Protein AF-A0A843V4K9-F1 (afdb_monomer)

Structure (mmCIF, N/CA/C/O backbone):
data_AF-A0A843V4K9-F1
#
_entry.id   AF-A0A843V4K9-F1
#
loop_
_atom_site.group_PDB
_atom_site.id
_atom_site.type_symbol
_atom_site.label_atom_id
_atom_site.label_alt_id
_atom_site.label_comp_id
_atom_site.label_asym_id
_atom_site.label_entity_id
_atom_site.label_seq_id
_atom_site.pdbx_PDB_ins_code
_atom_site.Cartn_x
_atom_site.Cartn_y
_atom_site.Cartn_z
_atom_site.occupancy
_atom_site.B_iso_or_equiv
_atom_site.auth_seq_id
_atom_site.auth_comp_id
_atom_site.auth_asym_id
_atom_site.auth_atom_id
_atom_site.pdbx_PDB_model_num
ATOM 1 N N . MET A 1 1 ? -27.020 2.502 22.470 1.00 54.56 1 MET A N 1
ATOM 2 C CA . MET A 1 1 ? -26.439 2.109 23.774 1.00 54.56 1 MET A CA 1
ATOM 3 C C . MET A 1 1 ? -26.999 2.871 24.980 1.00 54.56 1 MET A C 1
ATOM 5 O O . MET A 1 1 ? -27.151 2.226 26.000 1.00 54.56 1 MET A O 1
ATOM 9 N N . ARG A 1 2 ? -27.368 4.165 24.899 1.00 54.28 2 ARG A N 1
ATOM 10 C CA . ARG A 1 2 ? -28.030 4.890 26.016 1.00 54.28 2 ARG A CA 1
ATOM 11 C C . ARG A 1 2 ? -29.266 4.202 26.643 1.00 54.28 2 ARG A C 1
ATOM 13 O O . ARG A 1 2 ? -29.237 3.999 27.846 1.00 54.28 2 ARG A O 1
ATOM 20 N N . PRO A 1 3 ? -30.260 3.709 25.877 1.00 64.69 3 PRO A N 1
ATOM 21 C CA . PRO A 1 3 ? -31.512 3.230 26.479 1.00 64.69 3 PRO A CA 1
ATOM 22 C C . PRO A 1 3 ? -31.363 1.971 27.348 1.00 64.69 3 PRO A C 1
ATOM 24 O O . PRO A 1 3 ? -32.166 1.753 28.243 1.00 64.69 3 PRO A O 1
ATOM 27 N N . ALA A 1 4 ? -30.338 1.146 27.111 1.00 63.56 4 ALA A N 1
ATOM 28 C CA . ALA A 1 4 ? -30.077 -0.043 27.925 1.00 63.56 4 ALA A CA 1
ATOM 29 C C . ALA A 1 4 ? -29.337 0.280 29.234 1.00 63.56 4 ALA A C 1
ATOM 31 O O . ALA A 1 4 ? -29.417 -0.486 30.187 1.00 63.56 4 ALA A O 1
ATOM 32 N N . ARG A 1 5 ? -28.604 1.400 29.271 1.00 64.31 5 ARG A N 1
ATOM 33 C CA . ARG A 1 5 ? -27.934 1.886 30.479 1.00 64.31 5 ARG A CA 1
ATOM 34 C C . ARG A 1 5 ? -28.944 2.569 31.394 1.00 64.31 5 ARG A C 1
ATOM 36 O O . ARG A 1 5 ? -28.987 2.237 32.568 1.00 64.31 5 ARG A O 1
ATOM 43 N N . ASP A 1 6 ? -29.806 3.398 30.809 1.00 74.50 6 ASP A N 1
ATOM 44 C CA . ASP A 1 6 ? -30.877 4.096 31.521 1.00 74.50 6 ASP A CA 1
ATOM 45 C C . ASP A 1 6 ? -31.837 3.082 32.180 1.00 74.50 6 ASP A C 1
ATOM 47 O O . ASP A 1 6 ? -31.983 3.084 33.393 1.00 74.50 6 ASP A O 1
ATOM 51 N N . ALA A 1 7 ? -32.336 2.088 31.431 1.00 75.38 7 ALA A N 1
ATOM 52 C CA . ALA A 1 7 ? -33.232 1.055 31.975 1.00 75.38 7 ALA A CA 1
ATOM 53 C C . ALA A 1 7 ? -32.611 0.169 33.079 1.00 75.38 7 ALA A C 1
ATOM 55 O O . ALA A 1 7 ? -33.323 -0.440 33.875 1.00 75.38 7 ALA A O 1
ATOM 56 N N . ARG A 1 8 ? -31.281 0.042 33.107 1.00 73.62 8 ARG A N 1
ATOM 57 C CA . ARG A 1 8 ? -30.559 -0.746 34.115 1.00 73.62 8 ARG A CA 1
ATOM 58 C C . ARG A 1 8 ? -30.282 0.077 35.368 1.00 73.62 8 ARG A C 1
ATOM 60 O O . ARG A 1 8 ? -30.384 -0.452 36.469 1.00 73.62 8 ARG A O 1
ATOM 67 N N . ASP A 1 9 ? -29.903 1.337 35.195 1.00 78.19 9 ASP A N 1
ATOM 68 C CA . ASP A 1 9 ? -29.695 2.253 36.310 1.00 78.19 9 ASP A CA 1
ATOM 69 C C . ASP A 1 9 ? -31.048 2.502 37.022 1.00 78.19 9 ASP A C 1
ATOM 71 O O . ASP A 1 9 ? -31.102 2.422 38.248 1.00 78.19 9 ASP A O 1
ATOM 75 N N . ASP A 1 10 ? -32.150 2.587 36.262 1.00 83.88 10 ASP A N 1
ATOM 76 C CA . ASP A 1 10 ? -33.527 2.593 36.783 1.00 83.88 10 ASP A CA 1
ATOM 77 C C . ASP A 1 10 ? -33.842 1.332 37.615 1.00 83.88 10 ASP A C 1
ATOM 79 O O . ASP A 1 10 ? -34.371 1.430 38.719 1.00 83.88 10 ASP A O 1
ATOM 83 N N . LEU A 1 11 ? -33.460 0.135 37.143 1.00 82.00 11 LEU A N 1
ATOM 84 C CA . LEU A 1 11 ? -33.653 -1.119 37.887 1.00 82.00 11 LEU A CA 1
ATOM 85 C C . LEU A 1 11 ? -32.867 -1.144 39.209 1.00 82.00 11 LEU A C 1
ATOM 87 O O . LEU A 1 11 ? -33.366 -1.639 40.219 1.00 82.00 11 LEU A O 1
ATOM 91 N N . ILE A 1 12 ? -31.628 -0.644 39.217 1.00 81.00 12 ILE A N 1
ATOM 92 C CA . ILE A 1 12 ? -30.801 -0.582 40.432 1.00 81.00 12 ILE A CA 1
ATOM 93 C C . ILE A 1 12 ? -31.419 0.383 41.446 1.00 81.00 12 ILE A C 1
ATOM 95 O O . ILE A 1 12 ? -31.451 0.078 42.642 1.00 81.00 12 ILE A O 1
ATOM 99 N N . ASP A 1 13 ? -31.913 1.528 40.986 1.00 84.94 13 ASP A N 1
ATOM 100 C CA . ASP A 1 13 ? -32.555 2.512 41.851 1.00 84.94 13 ASP A CA 1
ATOM 101 C C . ASP A 1 13 ? -33.913 2.013 42.373 1.00 84.94 13 ASP A C 1
ATOM 103 O O . ASP A 1 13 ? -34.193 2.167 43.567 1.00 84.94 13 ASP A O 1
ATOM 107 N N . ASP A 1 14 ? -34.688 1.294 41.557 1.00 86.12 14 ASP A N 1
ATOM 108 C CA . ASP A 1 14 ? -35.906 0.596 41.985 1.00 86.12 14 ASP A CA 1
ATOM 109 C C . ASP A 1 14 ? -35.608 -0.468 43.053 1.00 86.12 14 ASP A C 1
ATOM 111 O O . ASP A 1 14 ? -36.271 -0.510 44.093 1.00 86.12 14 ASP A O 1
ATOM 115 N N . LEU A 1 15 ? -34.580 -1.301 42.855 1.00 80.31 15 LEU A N 1
ATOM 116 C CA . LEU A 1 15 ? -34.169 -2.315 43.835 1.00 80.31 15 LEU A CA 1
ATOM 117 C C . LEU A 1 15 ? -33.692 -1.680 45.149 1.00 80.31 15 LEU A C 1
ATOM 119 O O . LEU A 1 15 ? -34.006 -2.184 46.230 1.00 80.31 15 LEU A O 1
ATOM 123 N N . ARG A 1 16 ? -32.984 -0.546 45.092 1.00 85.50 16 ARG A N 1
ATOM 124 C CA . ARG A 1 16 ? -32.590 0.220 46.288 1.00 85.50 16 ARG A CA 1
ATOM 125 C C . ARG A 1 16 ? -33.798 0.780 47.024 1.00 85.50 16 ARG A C 1
ATOM 127 O O . ARG A 1 16 ? -33.876 0.640 48.245 1.00 85.50 16 ARG A O 1
ATOM 134 N N . ALA A 1 17 ? -34.741 1.382 46.304 1.00 85.81 17 ALA A N 1
ATOM 135 C CA . ALA A 1 17 ? -35.969 1.907 46.889 1.00 85.81 17 ALA A CA 1
ATOM 136 C C . ALA A 1 17 ? -36.783 0.789 47.561 1.00 85.81 17 ALA A C 1
ATOM 138 O O . ALA A 1 17 ? -37.243 0.934 48.696 1.00 85.81 17 ALA A O 1
ATOM 139 N N . GLN A 1 18 ? -36.883 -0.364 46.900 1.00 81.19 18 GLN A N 1
ATOM 140 C CA . GLN A 1 18 ? -37.517 -1.564 47.432 1.00 81.19 18 GLN A CA 1
ATOM 141 C C . GLN A 1 18 ? -36.811 -2.104 48.684 1.00 81.19 18 GLN A C 1
ATOM 143 O O . GLN A 1 18 ? -37.494 -2.491 49.635 1.00 81.19 18 GLN A O 1
ATOM 148 N N . LEU A 1 19 ? -35.474 -2.113 48.718 1.00 83.38 19 LEU A N 1
ATOM 149 C CA . LEU A 1 19 ? -34.688 -2.546 49.878 1.00 83.38 19 LEU A CA 1
ATOM 150 C C . LEU A 1 19 ? -34.933 -1.633 51.091 1.00 83.38 19 LEU A C 1
ATOM 152 O O . LEU A 1 19 ? -35.189 -2.125 52.193 1.00 83.38 19 LEU A O 1
ATOM 156 N N . VAL A 1 20 ? -34.916 -0.313 50.879 1.00 87.44 20 VAL A N 1
ATOM 157 C CA . VAL A 1 20 ? -35.208 0.691 51.916 1.00 87.44 20 VAL A CA 1
ATOM 158 C C . VAL A 1 20 ? -36.635 0.526 52.445 1.00 87.44 20 VAL A C 1
ATOM 160 O O . VAL A 1 20 ? -36.842 0.543 53.658 1.00 87.44 20 VAL A O 1
ATOM 163 N N . GLY A 1 21 ? -37.609 0.283 51.562 1.00 81.50 21 GLY A N 1
ATOM 164 C CA . GLY A 1 21 ? -38.991 -0.009 51.950 1.00 81.50 21 GLY A CA 1
ATOM 165 C C . GLY A 1 21 ? -39.109 -1.245 52.848 1.00 81.50 21 GLY A C 1
ATOM 166 O O . GLY A 1 21 ? -39.744 -1.185 53.899 1.00 81.50 21 GLY A O 1
ATOM 167 N N . THR A 1 22 ? -38.434 -2.346 52.499 1.00 79.62 22 THR A N 1
ATOM 168 C CA . THR A 1 22 ? -38.416 -3.561 53.339 1.00 79.62 22 THR A CA 1
ATOM 169 C C . THR A 1 22 ? -37.666 -3.379 54.656 1.00 79.62 22 THR A C 1
ATOM 171 O O . THR A 1 22 ? -38.070 -3.943 55.669 1.00 79.62 22 THR A O 1
ATOM 174 N N . GLN A 1 23 ? -36.606 -2.565 54.686 1.00 80.62 23 GLN A N 1
ATOM 175 C CA . GLN A 1 23 ? -35.907 -2.219 55.929 1.00 80.62 23 GLN A CA 1
ATOM 176 C C . GLN A 1 23 ? -36.803 -1.423 56.880 1.00 80.62 23 GLN A C 1
ATOM 178 O O . GLN A 1 23 ? -36.795 -1.687 58.081 1.00 80.62 23 GLN A O 1
ATOM 183 N N . ALA A 1 24 ? -37.599 -0.491 56.351 1.00 82.44 24 ALA A N 1
ATOM 184 C CA . ALA A 1 24 ? -38.566 0.265 57.139 1.00 82.44 24 ALA A CA 1
ATOM 185 C C . ALA A 1 24 ? -39.664 -0.646 57.716 1.00 82.44 24 ALA A C 1
ATOM 187 O O . ALA A 1 24 ? -39.928 -0.589 58.914 1.00 82.44 24 ALA A O 1
ATOM 188 N N . GLN A 1 25 ? -40.226 -1.548 56.902 1.00 77.06 25 GLN A N 1
ATOM 189 C CA . GLN A 1 25 ? -41.227 -2.529 57.349 1.00 77.06 25 GLN A CA 1
ATOM 190 C C . GLN A 1 25 ? -40.680 -3.474 58.429 1.00 77.06 25 GLN A C 1
ATOM 192 O O . GLN A 1 25 ? -41.358 -3.766 59.412 1.00 77.06 25 GLN A O 1
ATOM 197 N N . LEU A 1 26 ? -39.432 -3.925 58.283 1.00 79.69 26 LEU A N 1
ATOM 198 C CA . LEU A 1 26 ? -38.757 -4.738 59.292 1.00 79.69 26 LEU A CA 1
ATOM 199 C C . LEU A 1 26 ? -38.534 -3.957 60.598 1.00 79.69 26 LEU A C 1
ATOM 201 O O . LEU A 1 26 ? -38.657 -4.528 61.679 1.00 79.69 26 LEU A O 1
ATOM 205 N N . ALA A 1 27 ? -38.186 -2.670 60.516 1.00 80.25 27 ALA A N 1
ATOM 206 C CA . ALA A 1 27 ? -37.995 -1.819 61.688 1.00 80.25 27 ALA A CA 1
ATOM 207 C C . ALA A 1 27 ? -39.311 -1.590 62.450 1.00 80.25 27 ALA A C 1
ATOM 209 O O . ALA A 1 27 ? -39.324 -1.699 63.674 1.00 80.25 27 ALA A O 1
ATOM 210 N N . GLU A 1 28 ? -40.410 -1.348 61.732 1.00 80.62 28 GLU A N 1
ATOM 211 C CA . GLU A 1 28 ? -41.756 -1.211 62.302 1.00 80.62 28 GLU A CA 1
ATOM 212 C C . GLU A 1 28 ? -42.204 -2.511 62.984 1.00 80.62 28 GLU A C 1
ATOM 214 O O . GLU A 1 28 ? -42.518 -2.516 64.171 1.00 80.62 28 GLU A O 1
ATOM 219 N N . ALA A 1 29 ? -42.089 -3.648 62.295 1.00 72.50 29 ALA A N 1
ATOM 220 C CA . ALA A 1 29 ? -42.464 -4.943 6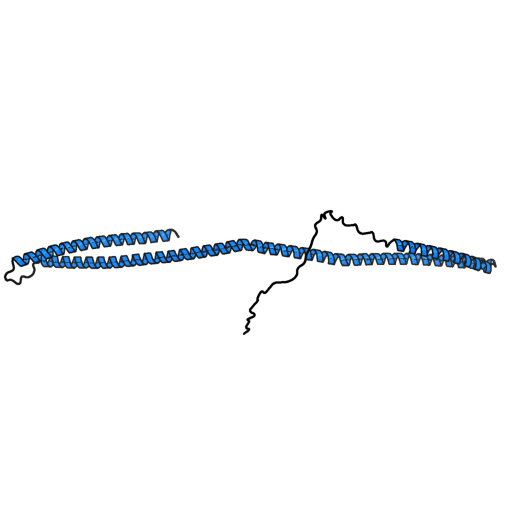2.854 1.00 72.50 29 ALA A CA 1
ATOM 221 C C . ALA A 1 29 ? -41.586 -5.369 64.053 1.00 72.50 29 ALA A C 1
ATOM 223 O O . ALA A 1 29 ? -42.046 -6.088 64.942 1.00 72.50 29 ALA A O 1
ATOM 224 N N . ARG A 1 30 ? -40.325 -4.915 64.124 1.00 80.88 30 ARG A N 1
ATOM 225 C CA . ARG A 1 30 ? -39.463 -5.095 65.308 1.00 80.88 30 ARG A CA 1
ATOM 226 C C . ARG A 1 30 ? -39.914 -4.236 66.489 1.00 80.88 30 ARG A C 1
ATOM 228 O O . ARG A 1 30 ? -39.901 -4.736 67.611 1.00 80.88 30 ARG A O 1
ATOM 235 N N . ALA A 1 31 ? -40.331 -2.995 66.246 1.00 78.88 31 ALA A N 1
ATOM 236 C CA . ALA A 1 31 ? -40.884 -2.129 67.285 1.00 78.88 31 ALA A CA 1
ATOM 237 C C . ALA A 1 31 ? -42.211 -2.687 67.839 1.00 78.88 31 ALA A C 1
ATOM 239 O O . ALA A 1 31 ? -42.413 -2.721 69.055 1.00 78.88 31 ALA A O 1
ATOM 240 N N . ASP A 1 32 ? -43.075 -3.222 66.972 1.00 74.81 32 ASP A N 1
ATOM 241 C CA . ASP A 1 32 ? -44.300 -3.929 67.375 1.00 74.81 32 ASP A CA 1
ATOM 242 C C . ASP A 1 32 ? -43.985 -5.164 68.235 1.00 74.81 32 ASP A C 1
ATOM 244 O O . ASP A 1 32 ? -44.619 -5.416 69.259 1.00 74.81 32 ASP A O 1
ATOM 248 N N . LEU A 1 33 ? -42.944 -5.918 67.875 1.00 76.06 33 LEU A N 1
ATOM 249 C CA . LEU A 1 33 ? -42.471 -7.044 68.680 1.00 76.06 33 LEU A CA 1
ATOM 250 C C . LEU A 1 33 ? -41.963 -6.622 70.062 1.00 76.06 33 LEU A C 1
ATOM 252 O O . LEU A 1 33 ? -42.208 -7.316 71.050 1.00 76.06 33 LEU A O 1
ATOM 256 N N . GLU A 1 34 ? -41.238 -5.508 70.149 1.00 81.62 34 GLU A N 1
ATOM 257 C CA . GLU A 1 34 ? -40.758 -4.968 71.423 1.00 81.62 34 GLU A CA 1
ATOM 258 C C . GLU A 1 34 ? -41.915 -4.506 72.316 1.00 81.62 34 GLU A C 1
ATOM 260 O O . GLU A 1 34 ? -41.914 -4.803 73.513 1.00 81.62 34 GLU A O 1
ATOM 265 N N . THR A 1 35 ? -42.931 -3.849 71.748 1.00 78.69 35 THR A N 1
ATOM 266 C CA . THR A 1 35 ? -44.121 -3.422 72.503 1.00 78.69 35 THR A CA 1
ATOM 267 C C . THR A 1 35 ? -44.956 -4.606 72.991 1.00 78.69 35 THR A C 1
ATOM 269 O O . THR A 1 35 ? -45.354 -4.619 74.158 1.00 78.69 35 THR A O 1
ATOM 272 N N . LEU A 1 36 ? -45.150 -5.643 72.168 1.00 76.12 36 LEU A N 1
ATOM 273 C CA . LEU A 1 36 ? -45.836 -6.873 72.583 1.00 76.12 36 LEU A CA 1
ATOM 274 C C . LEU A 1 36 ? -45.058 -7.640 73.659 1.00 76.12 36 LEU A C 1
ATOM 276 O O . LEU A 1 36 ? -45.658 -8.111 74.624 1.00 76.12 36 LEU A O 1
ATOM 280 N N . ARG A 1 37 ? -43.723 -7.714 73.564 1.00 78.56 37 ARG A N 1
ATOM 281 C CA . ARG A 1 37 ? -42.888 -8.296 74.632 1.00 78.56 37 ARG A CA 1
ATOM 282 C C . ARG A 1 37 ? -42.992 -7.505 75.929 1.00 78.56 37 ARG A C 1
ATOM 284 O O . ARG A 1 37 ? -43.104 -8.104 76.996 1.00 78.56 37 ARG A O 1
ATOM 291 N N . ALA A 1 38 ? -42.982 -6.175 75.862 1.00 76.19 38 ALA A N 1
ATOM 292 C CA . ALA A 1 38 ? -43.162 -5.333 77.041 1.00 76.19 38 ALA A CA 1
ATOM 293 C C . ALA A 1 38 ? -44.537 -5.566 77.695 1.00 76.19 38 ALA A C 1
ATOM 295 O O . ALA A 1 38 ? -44.606 -5.715 78.914 1.00 76.19 38 ALA A O 1
ATOM 296 N N . ALA A 1 39 ? -45.606 -5.679 76.897 1.00 72.50 39 ALA A N 1
ATOM 297 C CA . ALA A 1 39 ? -46.945 -6.014 77.380 1.00 72.50 39 ALA A CA 1
ATOM 298 C C . ALA A 1 39 ? -46.995 -7.410 78.025 1.00 72.50 39 ALA A C 1
ATOM 300 O O . ALA A 1 39 ? -47.500 -7.545 79.136 1.00 72.50 39 ALA A O 1
ATOM 301 N N . GLN A 1 40 ? -46.384 -8.421 77.396 1.00 72.44 40 GLN A N 1
ATOM 302 C CA . GLN A 1 40 ? -46.265 -9.767 77.963 1.00 72.44 40 GLN A CA 1
ATOM 303 C C . GLN A 1 40 ? -45.528 -9.756 79.311 1.00 72.44 40 GLN A C 1
ATOM 305 O O . GLN A 1 40 ? -45.976 -10.382 80.264 1.00 72.44 40 GLN A O 1
ATOM 310 N N . THR A 1 41 ? -44.443 -8.985 79.428 1.00 76.62 41 THR A N 1
ATOM 311 C CA . THR A 1 41 ? -43.677 -8.874 80.683 1.00 76.62 41 THR A CA 1
ATOM 312 C C . THR A 1 41 ? -44.503 -8.225 81.802 1.00 76.62 41 THR A C 1
ATOM 314 O O . THR A 1 41 ? -44.333 -8.563 82.972 1.00 76.62 41 THR A O 1
ATOM 317 N N . ILE A 1 42 ? -45.389 -7.276 81.467 1.00 70.75 42 ILE A N 1
ATOM 318 C CA . ILE A 1 42 ? -46.307 -6.642 82.427 1.00 70.75 42 ILE A CA 1
ATOM 319 C C . ILE A 1 42 ? -47.354 -7.653 82.900 1.00 70.75 42 ILE A C 1
ATOM 321 O O . ILE A 1 42 ? -47.522 -7.789 84.109 1.00 70.75 42 ILE A O 1
ATOM 325 N N . VAL A 1 43 ? -47.981 -8.385 81.972 1.00 66.81 43 VAL A N 1
ATOM 326 C CA . VAL A 1 43 ? -48.981 -9.428 82.268 1.00 66.81 43 VAL A CA 1
ATOM 327 C C . VAL A 1 43 ? -48.382 -10.529 83.144 1.00 66.81 43 VAL A C 1
ATOM 329 O O . VAL A 1 43 ? -48.918 -10.824 84.213 1.00 66.81 43 VAL A O 1
ATOM 332 N N . GLU A 1 44 ? -47.212 -11.053 82.763 1.00 67.56 44 GLU A N 1
ATOM 333 C CA . GLU A 1 44 ? -46.488 -12.056 83.548 1.00 67.56 44 GLU A CA 1
ATOM 334 C C . GLU A 1 44 ? -46.203 -11.546 84.964 1.00 67.56 44 GLU A C 1
ATOM 336 O O . GLU A 1 44 ? -46.353 -12.294 85.921 1.00 67.56 44 GLU A O 1
ATOM 341 N N . ARG A 1 45 ? -45.849 -10.268 85.139 1.00 64.19 45 ARG A N 1
ATOM 342 C CA . ARG A 1 45 ? -45.527 -9.684 86.449 1.00 64.19 45 ARG A CA 1
ATOM 343 C C . ARG A 1 45 ? -46.760 -9.434 87.328 1.00 64.19 45 ARG A C 1
ATOM 345 O O . ARG A 1 45 ? -46.635 -9.530 88.547 1.00 64.19 45 ARG A O 1
ATOM 352 N N . THR A 1 46 ? -47.923 -9.147 86.741 1.00 58.62 46 THR A N 1
ATOM 353 C CA . THR A 1 46 ? -49.193 -8.969 87.469 1.00 58.62 46 THR A CA 1
ATOM 354 C C . THR A 1 46 ? -49.825 -10.283 87.936 1.00 58.62 46 THR A C 1
ATOM 356 O O . THR A 1 46 ? -50.456 -10.295 88.991 1.00 58.62 46 THR A O 1
ATOM 359 N N . ASP A 1 47 ? -49.596 -11.400 87.240 1.00 53.50 47 ASP A N 1
ATOM 360 C CA . ASP A 1 47 ? -50.125 -12.713 87.647 1.00 53.50 47 ASP A CA 1
ATOM 361 C C . ASP A 1 47 ? -49.418 -13.312 88.883 1.00 53.50 47 ASP A C 1
ATOM 363 O O . ASP A 1 47 ? -50.011 -14.097 89.630 1.00 53.50 47 ASP A O 1
ATOM 367 N N . TRP A 1 48 ? -48.175 -12.906 89.179 1.00 51.06 48 TRP A N 1
ATOM 368 C CA . TRP A 1 48 ? -47.441 -13.390 90.361 1.00 51.06 48 TRP A CA 1
ATOM 369 C C . TRP A 1 48 ? -47.853 -12.728 91.685 1.00 51.06 48 TRP A C 1
ATOM 371 O O . TRP A 1 48 ? -47.624 -13.319 92.740 1.00 51.06 48 TRP A O 1
ATOM 381 N N . GLU A 1 49 ? -48.483 -11.547 91.676 1.00 49.94 49 GLU A N 1
ATOM 382 C 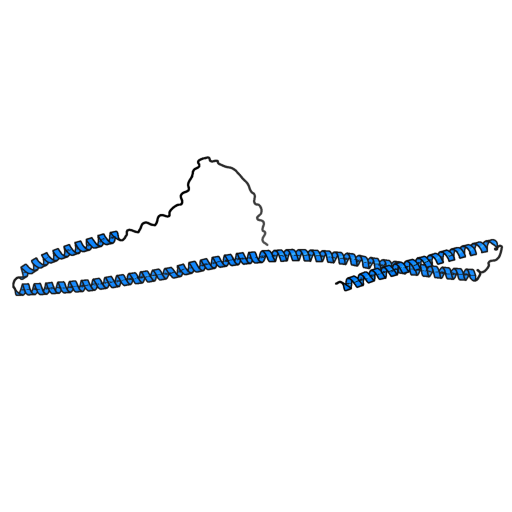CA . GLU A 1 49 ? -48.911 -10.870 92.917 1.00 49.94 49 GLU A CA 1
ATOM 383 C C . GLU A 1 49 ? -50.253 -11.399 93.473 1.00 49.94 49 GLU A C 1
ATOM 385 O O . GLU A 1 49 ? -50.621 -11.065 94.600 1.00 49.94 49 GLU A O 1
ATOM 390 N N . GLY A 1 50 ? -50.953 -12.283 92.743 1.00 52.94 50 GLY A N 1
ATOM 391 C CA . GLY A 1 50 ? -52.246 -12.859 93.152 1.00 52.94 50 GLY A CA 1
ATOM 392 C C . GLY A 1 50 ? -52.302 -14.386 93.319 1.00 52.94 50 GLY A C 1
ATOM 393 O O . GLY A 1 50 ? -53.269 -14.902 93.883 1.00 52.94 50 GLY A O 1
ATOM 394 N N . ALA A 1 51 ? -51.300 -15.142 92.867 1.00 47.03 51 ALA A N 1
ATOM 395 C CA . ALA A 1 51 ? -51.410 -16.597 92.753 1.00 47.03 51 ALA A CA 1
ATOM 396 C C . ALA A 1 51 ? -50.848 -17.365 93.965 1.00 47.03 51 ALA A C 1
ATOM 398 O O . ALA A 1 51 ? -49.845 -18.073 93.875 1.00 47.03 51 ALA A O 1
ATOM 399 N N . SER A 1 52 ? -51.559 -17.323 95.096 1.00 46.53 52 SER A N 1
ATOM 400 C CA . SER A 1 52 ? -51.596 -18.492 95.982 1.00 46.53 52 SER A CA 1
ATOM 401 C C . SER A 1 52 ? -52.767 -19.389 95.560 1.00 46.53 52 SER A C 1
ATOM 403 O O . SER A 1 52 ? -53.927 -19.044 95.778 1.00 46.53 52 SER A O 1
ATOM 405 N N . THR A 1 53 ? -52.461 -20.579 95.029 1.00 48.53 53 THR A N 1
ATOM 406 C CA . THR A 1 53 ? -53.362 -21.754 94.926 1.00 48.53 53 THR A CA 1
ATOM 407 C C . THR A 1 53 ? -54.525 -21.750 93.910 1.00 48.53 53 THR A C 1
ATOM 409 O O . THR A 1 53 ? -55.652 -22.079 94.267 1.00 48.53 53 THR A O 1
ATOM 412 N N . SER A 1 54 ? -54.259 -21.591 92.609 1.00 49.44 54 SER A N 1
ATOM 413 C CA . SER A 1 54 ? -55.012 -22.357 91.592 1.00 49.44 54 SER A CA 1
ATOM 414 C C . SER A 1 54 ? -54.224 -22.516 90.295 1.00 49.44 54 SER A C 1
ATOM 416 O O . SER A 1 54 ? -53.587 -21.580 89.825 1.00 49.44 54 SER A O 1
ATOM 418 N N . TRP A 1 55 ? -54.272 -23.714 89.704 1.00 54.12 55 TRP A N 1
ATOM 419 C CA . TRP A 1 55 ? -53.799 -23.965 88.340 1.00 54.12 55 TRP A CA 1
ATOM 420 C C . TRP A 1 55 ? -54.821 -23.322 87.391 1.00 54.12 55 TRP A C 1
ATOM 422 O O . TRP A 1 55 ? -55.768 -23.965 86.941 1.00 54.12 55 TRP A O 1
ATOM 432 N N . SER A 1 56 ? -54.722 -22.005 87.227 1.00 55.81 56 SER A N 1
ATOM 433 C CA . SER A 1 56 ? -55.641 -21.229 86.400 1.00 55.81 56 SER A CA 1
ATOM 434 C C . SER A 1 56 ? -55.278 -21.405 84.931 1.00 55.81 56 SER A C 1
ATOM 436 O O . SER A 1 56 ? -54.116 -21.302 84.544 1.00 55.81 56 SER A O 1
ATOM 438 N N . VAL A 1 57 ? -56.293 -21.699 84.121 1.00 58.12 57 VAL A N 1
ATOM 439 C CA . VAL A 1 57 ? -56.210 -21.631 82.660 1.00 58.12 57 VAL A CA 1
ATOM 440 C C . VAL A 1 57 ? -55.852 -20.184 82.292 1.00 58.12 57 VAL A C 1
ATOM 442 O O . VAL A 1 57 ? -56.488 -19.288 82.853 1.00 58.12 57 VAL A O 1
ATOM 445 N N . PRO A 1 58 ? -54.857 -19.941 81.415 1.00 62.53 58 PRO A N 1
ATOM 446 C CA . PRO A 1 58 ? -54.508 -18.590 80.985 1.00 62.53 58 PRO A CA 1
ATOM 447 C C . PRO A 1 58 ? -55.751 -17.880 80.452 1.00 62.53 58 PRO A C 1
ATOM 449 O O . PRO A 1 58 ? -56.563 -18.480 79.739 1.00 62.53 58 PRO A O 1
ATOM 452 N N . ASP A 1 59 ? -55.924 -16.622 80.844 1.00 68.62 59 ASP A N 1
ATOM 453 C CA . ASP A 1 59 ? -57.071 -15.838 80.422 1.00 68.62 59 ASP A CA 1
ATOM 454 C C . ASP A 1 59 ? -57.018 -15.597 78.890 1.00 68.62 59 ASP A C 1
ATOM 456 O O . ASP A 1 59 ? -55.950 -15.653 78.265 1.00 68.62 59 ASP A O 1
ATOM 460 N N . PRO A 1 60 ? -58.171 -15.373 78.243 1.00 74.50 60 PRO A N 1
ATOM 461 C CA . PRO A 1 60 ? -58.243 -15.213 76.793 1.00 74.50 60 PRO A CA 1
ATOM 462 C C . PRO A 1 60 ? -57.455 -14.010 76.238 1.00 74.50 60 PRO A C 1
ATOM 464 O O . PRO A 1 60 ? -57.092 -14.041 75.061 1.00 74.50 60 PRO A O 1
ATOM 467 N N . GLU A 1 61 ? -57.151 -12.978 77.035 1.00 73.69 61 GLU A N 1
ATOM 468 C CA . GLU A 1 61 ? -56.311 -11.852 76.600 1.00 73.69 61 GLU A CA 1
ATOM 469 C C . GLU A 1 61 ? -54.841 -12.279 76.493 1.00 73.69 61 GLU A C 1
ATOM 471 O O . GLU A 1 61 ? -54.176 -11.957 75.505 1.00 73.69 61 GLU A O 1
ATOM 476 N N . THR A 1 62 ?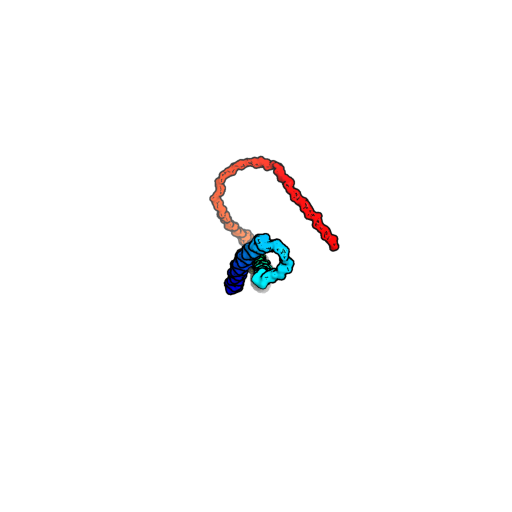 -54.358 -13.099 77.432 1.00 71.69 62 THR A N 1
ATOM 477 C CA . THR A 1 62 ? -53.002 -13.674 77.400 1.00 71.69 62 THR A CA 1
ATOM 478 C C . THR A 1 62 ? -52.799 -14.621 76.208 1.00 71.69 62 THR A C 1
ATOM 480 O O . THR A 1 62 ? -51.746 -14.600 75.561 1.00 71.69 62 THR A O 1
ATOM 483 N N . ILE A 1 63 ? -53.821 -15.407 75.847 1.00 75.38 63 ILE A N 1
ATOM 484 C CA . ILE A 1 63 ? -53.798 -16.263 74.645 1.00 75.38 63 ILE A CA 1
ATOM 485 C C . ILE A 1 63 ? -53.763 -15.401 73.371 1.00 75.38 63 ILE A C 1
ATOM 487 O O . ILE A 1 63 ? -52.930 -15.635 72.494 1.00 75.38 63 ILE A O 1
ATOM 491 N N . SER A 1 64 ? -54.594 -14.357 73.296 1.00 77.69 64 SER A N 1
ATOM 492 C CA . SER A 1 64 ? -54.617 -13.422 72.162 1.00 77.69 64 SER A CA 1
ATOM 493 C C . SER A 1 64 ? -53.286 -12.679 71.980 1.00 77.69 64 SER A C 1
ATOM 495 O O . SER A 1 64 ? -52.845 -12.469 70.849 1.00 77.69 64 SER A O 1
ATOM 497 N N . LEU A 1 65 ? -52.622 -12.279 73.069 1.00 74.44 65 LEU A N 1
ATOM 498 C CA . LEU A 1 65 ? -51.299 -11.644 73.023 1.00 74.44 65 LEU A CA 1
ATOM 499 C C . LEU A 1 65 ? -50.224 -12.601 72.491 1.00 74.44 65 LEU A C 1
ATOM 501 O O . LEU A 1 65 ? -49.414 -12.204 71.653 1.00 74.44 65 LEU A O 1
ATOM 505 N N . CYS A 1 66 ? -50.245 -13.868 72.915 1.00 72.94 66 CYS A N 1
ATOM 506 C CA . CYS A 1 66 ? -49.336 -14.892 72.396 1.00 72.94 66 CYS A CA 1
ATOM 507 C C . CYS A 1 66 ? -49.537 -15.138 70.890 1.00 72.94 66 CYS A C 1
ATOM 509 O O . CYS A 1 66 ? -48.558 -15.269 70.153 1.00 72.94 66 CYS A O 1
ATOM 511 N N . GLU A 1 67 ? -50.783 -15.164 70.408 1.00 79.06 67 GLU A N 1
ATOM 512 C CA . GLU A 1 67 ? -51.094 -15.314 68.979 1.00 79.06 67 GLU A CA 1
ATOM 513 C C . GLU A 1 67 ? -50.629 -14.103 68.151 1.00 79.06 67 GLU A C 1
ATOM 515 O O . GLU A 1 67 ? -50.052 -14.269 67.073 1.00 79.06 67 GLU A O 1
ATOM 520 N N . GLN A 1 68 ? -50.800 -12.881 68.670 1.00 77.12 68 GLN A N 1
ATOM 521 C CA . GLN A 1 68 ? -50.292 -11.657 68.038 1.00 77.12 68 GLN A CA 1
ATOM 522 C C . GLN A 1 68 ? -48.758 -11.619 68.007 1.00 77.12 68 GLN A C 1
ATOM 524 O O . GLN A 1 68 ? -48.164 -11.234 66.995 1.00 77.12 68 GLN A O 1
ATOM 529 N N . LEU A 1 69 ? -48.100 -12.071 69.077 1.00 76.06 69 LEU A N 1
ATOM 530 C CA . LEU A 1 69 ? -46.646 -12.196 69.131 1.00 76.06 69 LEU A CA 1
ATOM 531 C C . LEU A 1 69 ? -46.138 -13.227 68.112 1.00 76.06 69 LEU A C 1
ATOM 533 O O . LEU A 1 69 ? -45.207 -12.951 67.361 1.00 76.06 69 LEU A O 1
ATOM 537 N N . ALA A 1 70 ? -46.777 -14.394 68.020 1.00 75.50 70 ALA A N 1
ATOM 538 C CA . ALA A 1 70 ? -46.419 -15.408 67.030 1.00 75.50 70 ALA A CA 1
ATOM 539 C C . ALA A 1 70 ? -46.588 -14.891 65.588 1.00 75.50 70 ALA A C 1
ATOM 541 O O . ALA A 1 70 ? -45.713 -15.099 64.744 1.00 75.50 70 ALA A O 1
ATOM 542 N N . ALA A 1 71 ? -47.671 -14.157 65.311 1.00 78.88 71 ALA A N 1
ATOM 543 C CA . ALA A 1 71 ? -47.917 -13.555 64.002 1.00 78.88 71 ALA A CA 1
ATOM 544 C C . ALA A 1 71 ? -46.896 -12.457 63.649 1.00 78.88 71 ALA A C 1
ATOM 546 O O . ALA A 1 71 ? -46.456 -12.370 62.502 1.00 78.88 71 ALA A O 1
ATOM 547 N N . THR A 1 72 ? -46.496 -11.627 64.615 1.00 76.94 72 THR A N 1
ATOM 548 C CA . THR A 1 72 ? -45.481 -10.577 64.407 1.00 76.94 72 THR A CA 1
ATOM 549 C C . THR A 1 72 ? -44.078 -11.156 64.223 1.00 76.94 72 THR A C 1
ATOM 551 O O . THR A 1 72 ? -43.362 -10.704 63.330 1.00 76.94 72 THR A O 1
ATOM 554 N N . VAL A 1 73 ? -43.705 -12.213 64.959 1.00 75.44 73 VAL A N 1
ATOM 555 C CA . VAL A 1 73 ? -42.460 -12.970 64.713 1.00 75.44 73 VAL A CA 1
ATOM 556 C C . VAL A 1 73 ? -42.433 -13.543 63.300 1.00 75.44 73 VAL A C 1
ATOM 558 O O . VAL A 1 73 ? -41.452 -13.335 62.587 1.00 75.44 73 VAL A O 1
ATOM 561 N N . ALA A 1 74 ? -43.514 -14.192 62.858 1.00 79.75 74 ALA A N 1
ATOM 562 C CA . ALA A 1 74 ? -43.591 -14.750 61.510 1.00 79.75 74 ALA A CA 1
ATOM 563 C C . ALA A 1 74 ? -43.411 -13.673 60.421 1.00 79.75 74 ALA A C 1
ATOM 565 O O . ALA A 1 74 ? -42.642 -13.879 59.482 1.00 79.75 74 ALA A O 1
ATOM 566 N N . ARG A 1 75 ? -44.037 -12.496 60.585 1.00 78.75 75 ARG A N 1
ATOM 567 C CA . ARG A 1 75 ? -43.872 -11.354 59.664 1.00 78.75 75 ARG A CA 1
ATOM 568 C C . ARG A 1 75 ? -42.450 -10.798 59.657 1.00 78.75 75 ARG A C 1
ATOM 570 O O . ARG A 1 75 ? -41.941 -10.466 58.592 1.00 78.75 75 ARG A O 1
ATOM 577 N N . VAL A 1 76 ? -41.796 -10.695 60.817 1.00 73.69 76 VAL A N 1
ATOM 578 C CA . VAL A 1 76 ? -40.396 -10.241 60.889 1.00 73.69 76 VAL A CA 1
ATOM 579 C C . VAL A 1 76 ? -39.459 -11.237 60.219 1.00 73.69 76 VAL A C 1
ATOM 581 O O . VAL A 1 76 ? -38.549 -10.822 59.505 1.00 73.69 76 VAL A O 1
ATOM 584 N N . GLU A 1 77 ? -39.670 -12.538 60.404 1.00 80.56 77 GLU A N 1
ATOM 585 C CA . GLU A 1 77 ? -38.870 -13.555 59.721 1.00 80.56 77 GLU A CA 1
ATOM 586 C C . GLU A 1 77 ? -39.079 -13.547 58.204 1.00 80.56 77 GLU A C 1
ATOM 588 O O . GLU A 1 77 ? -38.116 -13.701 57.454 1.00 80.56 77 GLU A O 1
ATOM 593 N N . GLU A 1 78 ? -40.315 -13.365 57.739 1.00 83.56 78 GLU A N 1
ATOM 594 C CA . GLU A 1 78 ? -40.633 -13.220 56.317 1.00 83.56 78 GLU A CA 1
ATOM 595 C C . GLU A 1 78 ? -39.970 -11.969 55.727 1.00 83.56 78 GLU A C 1
ATOM 597 O O . GLU A 1 78 ? -39.203 -12.079 54.771 1.00 83.56 78 GLU A O 1
ATOM 602 N N . ALA A 1 79 ? -40.120 -10.814 56.381 1.00 75.62 79 ALA A N 1
ATOM 603 C CA . ALA A 1 79 ? -39.454 -9.577 55.981 1.00 75.62 79 ALA A CA 1
ATOM 604 C C . ALA A 1 79 ? -37.921 -9.716 55.973 1.00 75.62 79 ALA A C 1
ATOM 606 O O . ALA A 1 79 ? -37.257 -9.185 55.087 1.00 75.62 79 ALA A O 1
ATOM 607 N N . GLN A 1 80 ? -37.338 -10.459 56.920 1.00 79.62 80 GLN A N 1
ATOM 608 C CA . GLN A 1 80 ? -35.899 -10.729 56.972 1.00 79.62 80 GLN A CA 1
ATOM 609 C C . GLN A 1 80 ? -35.436 -11.609 55.793 1.00 79.62 80 GLN A C 1
ATOM 61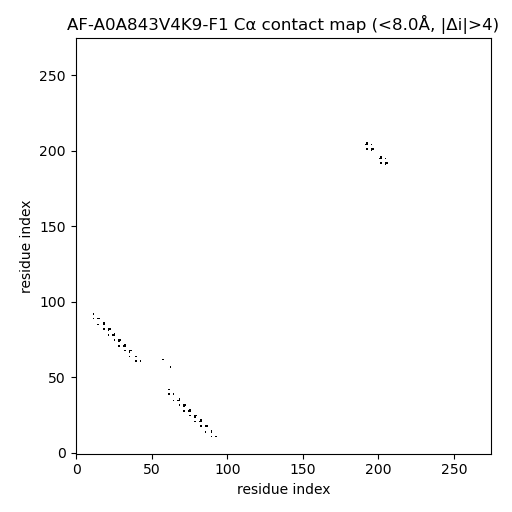1 O O . GLN A 1 80 ? -34.363 -11.359 55.235 1.00 79.62 80 GLN A O 1
ATOM 616 N N . ARG A 1 81 ? -36.223 -12.622 55.394 1.00 84.81 81 ARG A N 1
ATOM 617 C CA . ARG A 1 81 ? -35.937 -13.463 54.213 1.00 84.81 81 ARG A CA 1
ATOM 618 C C . ARG A 1 81 ? -36.028 -12.655 52.917 1.00 84.81 81 ARG A C 1
ATOM 620 O O . ARG A 1 81 ? -35.135 -12.765 52.074 1.00 84.81 81 ARG A O 1
ATOM 627 N N . ASP A 1 82 ? -37.034 -11.796 52.792 1.00 85.19 82 ASP A N 1
ATOM 628 C CA . ASP A 1 82 ? -37.191 -10.904 51.638 1.00 85.19 82 ASP A CA 1
ATOM 629 C C . ASP A 1 82 ? -36.016 -9.931 51.512 1.00 85.19 82 ASP A C 1
ATOM 631 O O . ASP A 1 82 ? -35.455 -9.754 50.430 1.00 85.19 82 ASP A O 1
ATOM 635 N N . LEU A 1 83 ? -35.572 -9.356 52.632 1.00 82.44 83 LEU A N 1
ATOM 636 C CA . LEU A 1 83 ? -34.425 -8.448 52.672 1.00 82.44 83 LEU A CA 1
ATOM 637 C C . LEU A 1 83 ? -33.125 -9.149 52.267 1.00 82.44 83 LEU A C 1
ATOM 639 O O . LEU A 1 83 ? -32.332 -8.592 51.509 1.00 82.44 83 LEU A O 1
ATOM 643 N N . SER A 1 84 ? -32.921 -10.384 52.735 1.00 84.75 84 SER A N 1
ATOM 644 C CA . SER A 1 84 ? -31.779 -11.208 52.329 1.00 84.75 84 SER A CA 1
ATOM 645 C C . SER A 1 84 ? -31.790 -11.488 50.826 1.00 84.75 84 SER A C 1
ATOM 647 O O . SER A 1 84 ? -30.741 -11.433 50.189 1.00 84.75 84 SER A O 1
ATOM 649 N N . THR A 1 85 ? -32.964 -11.771 50.259 1.00 88.62 85 THR A N 1
ATOM 650 C CA . THR A 1 85 ? -33.123 -12.066 48.828 1.00 88.62 85 THR A CA 1
ATOM 651 C C . THR A 1 85 ? -32.822 -10.829 47.984 1.00 88.62 85 THR A C 1
ATOM 653 O O . THR A 1 85 ? -31.949 -10.873 47.120 1.00 88.62 85 THR A O 1
ATOM 656 N N . ARG A 1 86 ? -33.436 -9.684 48.314 1.00 83.06 86 ARG A N 1
ATOM 657 C CA . ARG A 1 86 ? -33.208 -8.404 47.617 1.00 83.06 86 ARG A CA 1
ATOM 658 C C . ARG A 1 86 ? -31.768 -7.911 47.738 1.00 83.06 86 ARG A C 1
ATOM 660 O O . ARG A 1 86 ? -31.212 -7.366 46.787 1.00 83.06 86 ARG A O 1
ATOM 667 N N . SER A 1 87 ? -31.138 -8.120 48.895 1.00 83.75 87 SER A N 1
ATOM 668 C CA . SER A 1 87 ? -29.718 -7.805 49.076 1.00 83.75 87 SER A CA 1
ATOM 669 C C . SER A 1 87 ? -28.826 -8.672 48.183 1.00 83.75 87 SER A C 1
ATOM 671 O O . SER A 1 87 ? -27.825 -8.168 47.678 1.00 83.75 87 SER A O 1
ATOM 673 N N . GLY A 1 88 ? -29.173 -9.948 47.981 1.00 87.38 88 GLY A N 1
ATOM 674 C CA . GLY A 1 88 ? -28.469 -10.840 47.057 1.00 87.38 88 GLY A CA 1
ATOM 675 C C . GLY A 1 88 ? -28.621 -10.405 45.599 1.00 87.38 88 GLY A C 1
ATOM 676 O O . GLY A 1 88 ? -27.627 -10.279 44.890 1.00 87.38 88 GLY A O 1
ATOM 677 N N . GLU A 1 89 ? -29.842 -10.078 45.170 1.00 89.50 89 GLU A N 1
ATOM 678 C CA . GLU A 1 89 ? -30.118 -9.588 43.811 1.00 89.50 89 GLU A CA 1
ATOM 679 C C . GLU A 1 89 ? -29.365 -8.286 43.492 1.00 89.50 89 GLU A C 1
ATOM 681 O O . GLU A 1 89 ? -28.811 -8.138 42.399 1.00 89.50 89 GLU A O 1
ATOM 686 N N . LEU A 1 90 ? -29.288 -7.361 44.457 1.00 84.94 90 LEU A N 1
ATOM 687 C CA . LEU A 1 90 ? -28.525 -6.120 44.316 1.00 84.94 90 LEU A CA 1
ATOM 688 C C . LEU A 1 90 ? -27.017 -6.388 44.186 1.00 84.94 90 LEU A C 1
ATOM 690 O O . LEU A 1 90 ? -26.355 -5.764 43.355 1.00 84.94 90 LEU A O 1
ATOM 694 N N . GLN A 1 91 ? -26.476 -7.312 44.986 1.00 89.06 91 GLN A N 1
ATOM 695 C CA . GLN A 1 91 ? -25.065 -7.701 44.928 1.00 89.06 91 GLN A CA 1
ATOM 696 C C . GLN A 1 91 ? -24.725 -8.302 43.556 1.00 89.06 91 GLN A C 1
ATOM 698 O O . GLN A 1 91 ? -23.757 -7.887 42.915 1.00 89.06 91 GLN A O 1
ATOM 703 N N . ASP A 1 92 ? -25.553 -9.223 43.065 1.00 89.38 92 ASP A N 1
ATOM 704 C CA . ASP A 1 92 ? -25.392 -9.842 41.749 1.00 89.38 92 ASP A CA 1
ATOM 705 C C . ASP A 1 92 ? -25.457 -8.806 40.619 1.00 89.38 92 ASP A C 1
ATOM 707 O O . ASP A 1 92 ? -24.648 -8.840 39.689 1.00 89.38 92 ASP A O 1
ATOM 711 N N . ALA A 1 93 ? -26.398 -7.858 40.696 1.00 86.44 93 ALA A N 1
ATOM 712 C CA . ALA A 1 93 ? -26.520 -6.777 39.720 1.00 86.44 93 ALA A CA 1
ATOM 713 C C . ALA A 1 93 ? -25.271 -5.880 39.693 1.00 86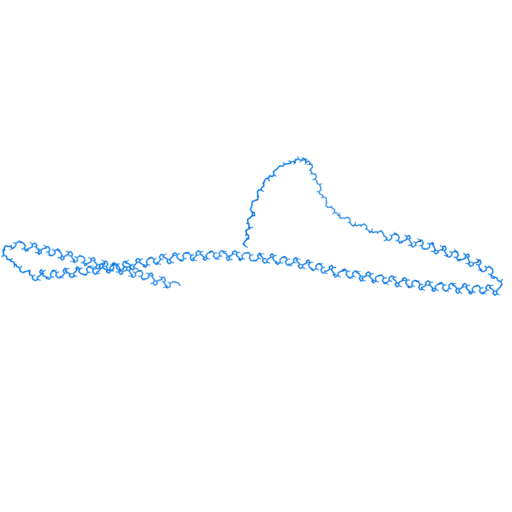.44 93 ALA A C 1
ATOM 715 O O . ALA A 1 93 ? -24.791 -5.532 38.612 1.00 86.44 93 ALA A O 1
ATOM 716 N N . LEU A 1 94 ? -24.712 -5.552 40.862 1.00 86.38 94 LEU A N 1
ATOM 717 C CA . LEU A 1 94 ? -23.498 -4.742 40.978 1.00 86.38 94 LEU A CA 1
ATOM 718 C C . LEU A 1 94 ? -22.271 -5.468 40.405 1.00 86.38 94 LEU A C 1
ATOM 720 O O . LEU A 1 94 ? -21.472 -4.866 39.695 1.00 86.38 94 LEU A O 1
ATOM 724 N N . THR A 1 95 ? -22.153 -6.771 40.666 1.00 90.31 95 THR A N 1
ATOM 725 C CA . THR A 1 95 ? -21.033 -7.595 40.178 1.00 90.31 95 THR A CA 1
ATOM 726 C C . THR A 1 95 ? -21.036 -7.676 38.647 1.00 90.31 95 THR A C 1
ATOM 728 O O . THR A 1 95 ? -20.016 -7.463 37.994 1.00 90.31 95 THR A O 1
ATOM 731 N N . ARG A 1 96 ? -22.217 -7.858 38.040 1.00 87.50 96 ARG A N 1
ATOM 732 C CA . ARG A 1 96 ? -22.362 -7.810 36.574 1.00 87.50 96 ARG A CA 1
ATOM 733 C C . ARG A 1 96 ? -22.032 -6.426 35.998 1.00 87.50 96 ARG A C 1
ATOM 735 O O . ARG A 1 96 ? -21.523 -6.331 34.881 1.00 87.50 96 ARG A O 1
ATOM 742 N N . GLU A 1 97 ? -22.304 -5.338 36.723 1.00 83.25 97 GLU A N 1
ATOM 743 C CA . GLU A 1 97 ? -21.913 -3.984 36.293 1.00 83.25 97 GLU A CA 1
ATOM 744 C C . GLU A 1 97 ? -20.394 -3.826 36.254 1.00 83.25 97 GLU A C 1
ATOM 746 O O . GLU A 1 97 ? -19.863 -3.320 35.264 1.00 83.25 97 GLU A O 1
ATOM 751 N N . THR A 1 98 ? -19.693 -4.321 37.274 1.00 87.94 98 THR A N 1
ATOM 752 C CA . THR A 1 98 ? -18.231 -4.261 37.305 1.00 87.94 98 THR A CA 1
ATOM 753 C C . THR A 1 98 ? -17.600 -5.093 36.193 1.00 87.94 98 THR A C 1
ATOM 755 O O . THR A 1 98 ? -16.676 -4.608 35.538 1.00 87.94 98 THR A O 1
ATOM 758 N N . ASP A 1 99 ? -18.142 -6.281 35.913 1.00 89.31 99 ASP A N 1
ATOM 759 C CA . ASP A 1 99 ? -17.648 -7.160 34.847 1.00 89.31 99 ASP A CA 1
ATOM 760 C C . ASP A 1 99 ? -17.855 -6.522 33.466 1.00 89.31 99 ASP A C 1
ATOM 762 O O . ASP A 1 99 ? -16.907 -6.343 32.702 1.00 89.31 99 ASP A O 1
ATOM 766 N N . THR A 1 100 ? -19.073 -6.051 33.176 1.00 84.19 100 THR A N 1
ATOM 767 C CA . THR A 1 100 ? -19.375 -5.380 31.895 1.00 84.19 100 THR A CA 1
ATOM 768 C C . THR A 1 100 ? -18.570 -4.095 31.695 1.00 84.19 100 THR A C 1
ATOM 770 O O . THR A 1 100 ? -18.226 -3.730 30.568 1.00 84.19 100 THR A O 1
ATOM 773 N N . ARG A 1 101 ? -18.233 -3.386 32.778 1.00 83.06 101 ARG A N 1
ATOM 774 C CA . ARG A 1 101 ? -17.362 -2.211 32.720 1.00 83.06 101 ARG A CA 1
ATOM 775 C C . ARG A 1 101 ? -15.915 -2.591 32.417 1.00 83.06 101 ARG A C 1
ATOM 777 O O . ARG A 1 101 ? -15.287 -1.882 31.630 1.00 83.06 101 ARG A O 1
ATOM 784 N N . ALA A 1 102 ? -15.412 -3.679 33.001 1.00 84.81 102 ALA A N 1
ATOM 785 C CA . ALA A 1 102 ? -14.080 -4.207 32.719 1.00 84.81 102 ALA A CA 1
ATOM 786 C C . ALA A 1 102 ? -13.954 -4.636 31.246 1.00 84.81 102 ALA A C 1
ATOM 788 O O . ALA A 1 102 ? -13.027 -4.198 30.557 1.00 84.81 102 ALA A O 1
ATOM 789 N N . GLU A 1 103 ? -14.943 -5.372 30.734 1.00 86.81 103 GLU A N 1
ATOM 790 C CA . GLU A 1 103 ? -15.032 -5.761 29.320 1.00 86.81 103 GLU A CA 1
ATOM 791 C C . GLU A 1 103 ? -15.041 -4.538 28.391 1.00 86.81 103 GLU A C 1
ATOM 793 O O . GLU A 1 103 ? -14.334 -4.502 27.383 1.00 86.81 103 GLU A O 1
ATOM 798 N N . LEU A 1 104 ? -15.795 -3.487 28.739 1.00 87.06 104 LEU A N 1
ATOM 799 C CA . LEU A 1 104 ? -15.842 -2.258 27.944 1.00 87.06 104 LEU A CA 1
ATOM 800 C C . LEU A 1 104 ? -14.490 -1.535 27.913 1.00 87.06 104 LEU A C 1
ATOM 802 O O . LEU A 1 104 ? -14.107 -0.995 26.869 1.00 87.06 104 LEU A O 1
ATOM 806 N N . THR A 1 105 ? -13.768 -1.492 29.035 1.00 88.62 105 THR A N 1
ATOM 807 C CA . THR A 1 105 ? -12.417 -0.914 29.071 1.00 88.62 105 THR A CA 1
ATOM 808 C C . THR A 1 105 ? -11.434 -1.715 28.229 1.00 88.62 105 THR A C 1
ATOM 810 O O . THR A 1 105 ? -10.682 -1.113 27.463 1.00 88.62 105 THR A O 1
ATOM 813 N N . GLU A 1 106 ? -11.489 -3.045 28.292 1.00 90.94 106 GLU A N 1
ATOM 814 C CA . GLU A 1 106 ? -10.641 -3.913 27.476 1.00 90.94 106 GLU A CA 1
ATOM 815 C C . GLU A 1 106 ? -10.937 -3.732 25.980 1.00 90.94 106 GLU A C 1
ATOM 817 O O . GLU A 1 106 ? -10.029 -3.449 25.197 1.00 90.94 106 GLU A O 1
ATOM 822 N N . ALA A 1 107 ? -12.213 -3.772 25.585 1.00 85.62 107 ALA A N 1
ATOM 823 C CA . ALA A 1 107 ? -12.634 -3.536 24.205 1.00 85.62 107 ALA A CA 1
ATOM 824 C C . ALA A 1 107 ? -12.225 -2.139 23.703 1.00 85.62 107 ALA A C 1
ATOM 826 O O . ALA A 1 107 ? -11.820 -1.972 22.551 1.00 85.62 107 ALA A O 1
ATOM 827 N N . SER A 1 108 ? -12.287 -1.121 24.567 1.00 87.88 108 SER A N 1
ATOM 828 C CA . SER A 1 108 ? -11.842 0.238 24.230 1.00 87.88 108 SER A CA 1
ATOM 829 C C . SER A 1 108 ? -10.331 0.305 23.997 1.00 87.88 108 SER A C 1
ATOM 831 O O . SER A 1 108 ? -9.878 1.004 23.089 1.00 87.88 108 SER A O 1
ATOM 833 N N . GLN A 1 109 ? -9.550 -0.438 24.782 1.00 91.31 109 GLN A N 1
ATOM 834 C CA . GLN A 1 109 ? -8.102 -0.510 24.628 1.00 91.31 109 GLN A CA 1
ATOM 835 C C . GLN A 1 109 ? -7.711 -1.264 23.350 1.00 91.31 109 GLN A C 1
ATOM 837 O O . GLN A 1 109 ? -6.890 -0.766 22.582 1.00 91.31 109 GLN A O 1
ATOM 842 N N . GLN A 1 110 ? -8.378 -2.383 23.052 1.00 91.31 110 GLN A N 1
ATOM 843 C CA . GLN A 1 110 ? -8.215 -3.112 21.789 1.00 91.31 110 GLN A CA 1
ATOM 844 C C . GLN A 1 110 ? -8.559 -2.234 20.574 1.00 91.31 110 GLN A C 1
ATOM 846 O O . GLN A 1 110 ? -7.827 -2.223 19.587 1.00 91.31 110 GLN A O 1
ATOM 851 N N . LEU A 1 111 ? -9.635 -1.441 20.646 1.00 90.69 111 LEU A N 1
ATOM 852 C CA . LEU A 1 111 ? -9.987 -0.488 19.588 1.00 90.69 111 LEU A CA 1
ATOM 853 C C . LEU A 1 111 ? -8.940 0.618 19.416 1.00 90.69 111 LEU A C 1
ATOM 855 O O . LEU A 1 111 ? -8.684 1.040 18.288 1.00 90.69 111 LEU A O 1
ATOM 859 N N . SER A 1 112 ? -8.347 1.104 20.507 1.00 90.62 112 SER A N 1
ATOM 860 C CA . SER A 1 112 ? -7.259 2.085 20.447 1.00 90.62 112 SER A CA 1
ATOM 861 C C . SER A 1 112 ? -6.024 1.510 19.750 1.00 90.62 112 SER A C 1
ATOM 863 O O . SER A 1 112 ? -5.434 2.182 18.908 1.00 90.62 112 SER A O 1
ATOM 865 N N . GLU A 1 113 ? -5.670 0.265 20.063 1.00 89.75 113 GLU A N 1
ATOM 866 C CA . GLU A 1 113 ? -4.545 -0.448 19.453 1.00 89.75 113 GLU A CA 1
ATOM 867 C C . GLU A 1 113 ? -4.790 -0.722 17.960 1.00 89.75 113 GLU A C 1
ATOM 869 O O . GLU A 1 113 ? -3.948 -0.445 17.113 1.00 89.75 113 GLU A O 1
ATOM 874 N N . LEU A 1 114 ? -5.992 -1.168 17.587 1.00 89.06 114 LEU A N 1
ATOM 875 C CA . LEU A 1 114 ? -6.343 -1.337 16.174 1.00 89.06 114 LEU A CA 1
ATOM 876 C C . LEU A 1 114 ? -6.293 -0.007 15.412 1.00 89.06 114 LEU A C 1
ATOM 878 O O . LEU A 1 114 ? -5.852 0.036 14.265 1.00 89.06 114 LEU A O 1
ATOM 882 N N . ARG A 1 115 ? -6.705 1.101 16.039 1.00 88.69 115 ARG A N 1
ATOM 883 C CA . ARG A 1 115 ? -6.603 2.434 15.429 1.00 88.69 115 ARG A CA 1
ATOM 884 C C . ARG A 1 115 ? -5.159 2.880 15.244 1.00 88.69 115 ARG A C 1
ATOM 886 O O . ARG A 1 115 ? -4.868 3.472 14.205 1.00 88.69 115 ARG A O 1
ATOM 893 N N . SER A 1 116 ? -4.268 2.620 16.202 1.00 91.44 116 SER A N 1
ATOM 894 C CA . SER A 1 116 ? -2.848 2.960 16.050 1.00 91.44 116 SER A CA 1
ATOM 895 C C . SER A 1 116 ? -2.226 2.165 14.900 1.00 91.44 116 SER A C 1
ATOM 897 O O . SER A 1 116 ? -1.581 2.760 14.040 1.00 91.44 116 SER A O 1
ATOM 899 N N . GLN A 1 117 ? -2.525 0.865 14.805 1.00 87.62 117 GLN A N 1
ATOM 900 C CA . GLN A 1 117 ? -2.054 -0.004 13.724 1.00 87.62 117 GLN A CA 1
ATOM 901 C C . GLN A 1 117 ? -2.563 0.437 12.349 1.00 87.62 117 GLN A C 1
ATOM 903 O O . GLN A 1 117 ? -1.784 0.497 11.400 1.00 87.62 117 GLN A O 1
ATOM 908 N N . VAL A 1 118 ? -3.850 0.785 12.233 1.00 87.31 118 VAL A N 1
ATOM 909 C CA . VAL A 1 118 ? -4.418 1.319 10.983 1.00 87.31 118 VAL A CA 1
ATOM 910 C C . VAL A 1 118 ? -3.760 2.645 10.615 1.00 87.31 118 VAL A C 1
ATOM 912 O O . VAL A 1 118 ? -3.346 2.814 9.477 1.00 87.31 118 VAL A O 1
ATOM 915 N N . THR A 1 119 ? -3.580 3.552 11.578 1.00 87.25 119 THR A N 1
ATOM 916 C CA . THR A 1 119 ? -2.933 4.851 11.326 1.00 87.25 119 THR A CA 1
ATOM 917 C C . THR A 1 119 ? -1.486 4.671 10.870 1.00 87.25 119 THR A C 1
ATOM 919 O O . THR A 1 119 ? -1.031 5.359 9.962 1.00 87.25 119 THR A O 1
ATOM 922 N N . GLN A 1 120 ? -0.758 3.731 11.474 1.00 89.88 120 GLN A N 1
ATOM 923 C CA . GLN A 1 120 ? 0.601 3.407 11.060 1.00 89.88 120 GLN A CA 1
ATOM 924 C C . GLN A 1 120 ? 0.620 2.816 9.645 1.00 89.88 120 GLN A C 1
ATOM 926 O O . GLN A 1 120 ? 1.401 3.256 8.807 1.00 89.88 120 GLN A O 1
ATOM 931 N N . ARG A 1 121 ? -0.308 1.903 9.334 1.00 87.94 121 ARG A N 1
ATOM 932 C CA . ARG A 1 121 ? -0.479 1.367 7.977 1.00 87.94 121 ARG A CA 1
ATOM 933 C C . ARG A 1 121 ? -0.816 2.444 6.950 1.00 87.94 121 ARG A C 1
ATOM 935 O O . ARG A 1 121 ? -0.253 2.410 5.862 1.00 87.94 121 ARG A O 1
ATOM 942 N N . ASP A 1 122 ? -1.665 3.406 7.295 1.00 87.75 122 ASP A N 1
ATOM 943 C CA . ASP A 1 122 ? -2.015 4.534 6.425 1.00 87.75 122 ASP A CA 1
ATOM 944 C C . ASP A 1 122 ? -0.818 5.461 6.150 1.00 87.75 122 ASP A C 1
ATOM 946 O O . ASP A 1 122 ? -0.781 6.121 5.111 1.00 87.75 122 ASP A O 1
ATOM 950 N N . LEU A 1 123 ? 0.175 5.506 7.046 1.00 87.38 123 LEU A N 1
ATOM 951 C CA . LEU A 1 123 ? 1.428 6.243 6.846 1.00 87.38 123 LEU A CA 1
ATOM 952 C C . LEU A 1 123 ? 2.459 5.448 6.032 1.00 87.38 123 LEU A C 1
ATOM 954 O O . LEU A 1 123 ? 3.182 6.035 5.225 1.00 87.38 123 LEU A O 1
ATOM 958 N N . ASP A 1 124 ? 2.518 4.131 6.226 1.00 91.06 124 ASP A N 1
ATOM 959 C CA . ASP A 1 124 ? 3.495 3.261 5.568 1.00 91.06 124 ASP A CA 1
ATOM 960 C C . ASP A 1 124 ? 3.118 2.975 4.104 1.00 91.06 124 ASP A C 1
ATOM 962 O O . ASP A 1 124 ? 3.974 3.022 3.218 1.00 91.06 124 ASP A O 1
ATOM 966 N N . LEU A 1 125 ? 1.830 2.755 3.813 1.00 88.94 125 LEU A N 1
ATOM 967 C CA . LEU A 1 125 ? 1.363 2.372 2.475 1.00 88.94 125 LEU A CA 1
ATOM 968 C C . LEU A 1 125 ? 1.741 3.391 1.378 1.00 88.94 125 LEU A C 1
ATOM 970 O O . LEU A 1 125 ? 2.250 2.980 0.334 1.00 88.94 125 LEU A O 1
ATOM 974 N N . PRO A 1 126 ? 1.551 4.715 1.563 1.00 90.31 126 PRO A N 1
ATOM 975 C CA . PRO A 1 126 ? 1.942 5.704 0.559 1.00 90.31 126 PRO A CA 1
ATOM 976 C C . PRO A 1 126 ? 3.449 5.722 0.304 1.00 90.31 126 PRO A C 1
ATOM 978 O O . PRO A 1 126 ? 3.877 5.986 -0.821 1.00 90.31 126 PRO A O 1
ATOM 981 N N . ARG A 1 127 ? 4.256 5.432 1.331 1.00 92.81 127 ARG A N 1
ATOM 982 C CA . ARG A 1 127 ? 5.711 5.355 1.205 1.00 92.81 127 ARG A CA 1
ATOM 983 C C . ARG A 1 127 ? 6.121 4.141 0.378 1.00 92.81 127 ARG A C 1
ATOM 985 O O . ARG A 1 127 ? 6.870 4.310 -0.578 1.00 92.81 127 ARG A O 1
ATOM 992 N N . GLU A 1 128 ? 5.591 2.960 0.688 1.00 90.62 128 GLU A N 1
ATOM 993 C CA . GLU A 1 128 ? 5.858 1.736 -0.083 1.00 90.62 128 GLU A CA 1
ATOM 994 C C . GLU A 1 128 ? 5.429 1.890 -1.550 1.00 90.62 128 GLU A C 1
ATOM 996 O O . GLU A 1 128 ? 6.178 1.552 -2.470 1.00 90.62 128 GLU A O 1
ATOM 1001 N N . VAL A 1 129 ? 4.247 2.470 -1.787 1.00 90.38 129 VAL A N 1
ATOM 1002 C CA . VAL A 1 129 ? 3.753 2.763 -3.140 1.00 90.38 129 VAL A CA 1
ATOM 1003 C C . VAL A 1 129 ? 4.668 3.758 -3.857 1.00 90.38 129 VAL A C 1
ATOM 1005 O O . VAL A 1 129 ? 4.995 3.548 -5.025 1.00 90.38 129 VAL A O 1
ATOM 1008 N N . GLY A 1 130 ? 5.121 4.811 -3.172 1.00 92.00 130 GLY A N 1
ATOM 1009 C CA . GLY A 1 130 ? 6.056 5.790 -3.727 1.00 92.00 130 GLY A CA 1
ATOM 1010 C C . GLY A 1 130 ? 7.41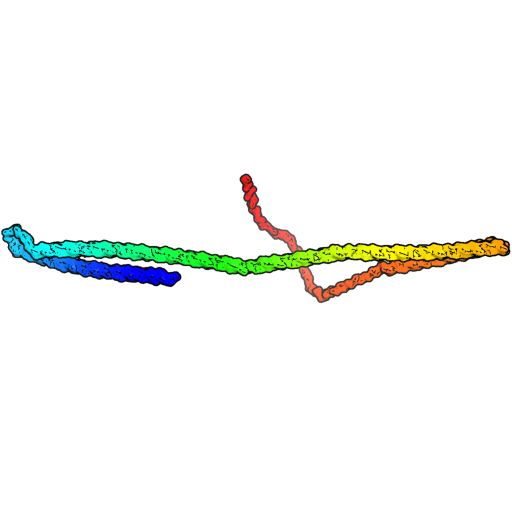0 5.178 -4.100 1.00 92.00 130 GLY A C 1
ATOM 1011 O O . GLY A 1 130 ? 7.923 5.438 -5.190 1.00 92.00 130 GLY A O 1
ATOM 1012 N N . GLU A 1 131 ? 7.966 4.321 -3.242 1.00 94.00 131 GLU A N 1
ATOM 1013 C CA . GLU A 1 131 ? 9.223 3.604 -3.492 1.00 94.00 131 GLU A CA 1
ATOM 1014 C C . GLU A 1 131 ? 9.098 2.657 -4.701 1.00 94.00 131 GLU A C 1
ATOM 1016 O O . GLU A 1 131 ? 9.963 2.652 -5.584 1.00 94.00 131 GLU A O 1
ATOM 1021 N N . LEU A 1 132 ? 7.987 1.917 -4.809 1.00 92.38 132 LEU A N 1
ATOM 1022 C CA . LEU A 1 132 ? 7.700 1.061 -5.964 1.00 92.38 132 LEU A CA 1
ATOM 1023 C C . LEU A 1 132 ? 7.528 1.864 -7.257 1.00 92.38 132 LEU A C 1
ATOM 1025 O O . LEU A 1 132 ? 8.087 1.490 -8.290 1.00 92.38 132 LEU A O 1
ATOM 1029 N N . GLN A 1 133 ? 6.788 2.973 -7.210 1.00 94.19 133 GLN A N 1
ATOM 1030 C CA . GLN A 1 133 ? 6.569 3.830 -8.373 1.00 94.19 133 GLN A CA 1
ATOM 1031 C C . GLN A 1 133 ? 7.882 4.449 -8.867 1.00 94.19 133 GLN A C 1
ATOM 1033 O O . GLN A 1 133 ? 8.122 4.503 -10.077 1.00 94.19 133 GLN A O 1
ATOM 1038 N N . MET A 1 134 ? 8.754 4.875 -7.949 1.00 96.12 134 MET A N 1
ATOM 1039 C CA . MET A 1 134 ? 10.078 5.390 -8.292 1.00 96.12 134 MET A CA 1
ATOM 1040 C C . MET A 1 134 ? 10.935 4.314 -8.963 1.00 96.12 134 MET A C 1
ATOM 1042 O O . MET A 1 134 ? 11.505 4.572 -10.024 1.00 96.12 134 MET A O 1
ATOM 1046 N N . ARG A 1 135 ? 10.999 3.107 -8.384 1.00 96.44 135 ARG A N 1
ATOM 1047 C CA . ARG A 1 135 ? 11.779 1.997 -8.950 1.00 96.44 135 ARG A CA 1
ATOM 1048 C C . ARG A 1 135 ? 11.295 1.627 -10.349 1.00 96.44 135 ARG A C 1
ATOM 1050 O O . ARG A 1 135 ? 12.105 1.570 -11.266 1.00 96.44 135 ARG A O 1
ATOM 1057 N N . LEU A 1 136 ? 9.983 1.472 -10.527 1.00 96.25 136 LEU A N 1
ATOM 1058 C CA . LEU A 1 136 ? 9.394 1.176 -11.832 1.00 96.25 136 LEU A CA 1
ATOM 1059 C C . LEU A 1 136 ? 9.723 2.265 -12.863 1.00 96.25 136 LEU A C 1
ATOM 1061 O O . LEU A 1 136 ? 10.038 1.962 -14.007 1.00 96.25 136 LEU A O 1
ATOM 1065 N N . SER A 1 137 ? 9.681 3.535 -12.458 1.00 96.12 137 SER A N 1
ATOM 1066 C CA . SER A 1 137 ? 10.004 4.654 -13.351 1.00 96.12 137 SER A CA 1
ATOM 1067 C C . SER A 1 137 ? 11.469 4.639 -13.799 1.00 96.12 137 SER A C 1
ATOM 1069 O O . SER A 1 137 ? 11.763 4.991 -14.941 1.00 96.12 137 SER A O 1
ATOM 1071 N N . LEU A 1 138 ? 12.388 4.240 -12.913 1.00 96.06 138 LEU A N 1
ATOM 1072 C CA . LEU A 1 138 ? 13.806 4.083 -13.243 1.00 96.06 138 LEU A CA 1
ATOM 1073 C C . LEU A 1 138 ? 14.025 2.909 -14.197 1.00 96.06 138 LEU A C 1
ATOM 1075 O O . LEU A 1 138 ? 14.630 3.097 -15.246 1.00 96.06 138 LEU A O 1
ATOM 1079 N N . GLU A 1 139 ? 13.459 1.742 -13.889 1.00 95.88 139 GLU A N 1
ATOM 1080 C CA . GLU A 1 139 ? 13.577 0.549 -14.736 1.00 95.88 139 GLU A CA 1
ATOM 1081 C C . GLU A 1 139 ? 12.995 0.779 -16.138 1.00 95.88 139 GLU A C 1
ATOM 1083 O O . GLU A 1 139 ? 13.603 0.383 -17.131 1.00 95.88 139 GLU A O 1
ATOM 1088 N N . LEU A 1 140 ? 11.855 1.472 -16.243 1.00 96.00 140 LEU A N 1
ATOM 1089 C CA . LEU A 1 140 ? 11.272 1.845 -17.534 1.00 96.00 140 LEU A CA 1
ATOM 1090 C C . LEU A 1 140 ? 12.188 2.785 -18.318 1.00 96.00 140 LEU A C 1
ATOM 1092 O O . LEU A 1 140 ? 12.407 2.568 -19.507 1.00 96.00 140 LEU A O 1
ATOM 1096 N N . ARG A 1 141 ? 12.762 3.795 -17.657 1.00 96.38 141 ARG A N 1
ATOM 1097 C CA . ARG A 1 141 ? 13.707 4.716 -18.295 1.00 96.38 141 ARG A CA 1
ATOM 1098 C C . ARG A 1 141 ? 14.964 3.989 -18.781 1.00 96.38 141 ARG A C 1
ATOM 1100 O O . ARG A 1 141 ? 15.481 4.326 -19.846 1.00 96.38 141 ARG A O 1
ATOM 1107 N N . ASP A 1 142 ? 15.465 3.026 -18.018 1.00 96.62 142 ASP A N 1
ATOM 1108 C CA . ASP A 1 142 ? 16.629 2.232 -18.409 1.00 96.62 142 ASP A CA 1
ATOM 1109 C C . ASP A 1 142 ? 16.291 1.327 -19.601 1.00 96.62 142 ASP A C 1
ATOM 1111 O O . ASP A 1 142 ? 17.022 1.328 -20.593 1.00 96.62 142 ASP A O 1
ATOM 1115 N N . CYS A 1 143 ? 15.126 0.669 -19.583 1.00 95.06 143 CYS A N 1
ATOM 1116 C CA . CYS A 1 143 ? 14.624 -0.108 -20.720 1.00 95.06 143 CYS A CA 1
ATOM 1117 C C . CYS A 1 143 ? 14.465 0.750 -21.985 1.00 95.06 143 CYS A C 1
ATOM 1119 O O . CYS A 1 143 ? 14.861 0.329 -23.071 1.00 95.06 143 CYS A O 1
ATOM 1121 N N . GLU A 1 144 ? 13.919 1.964 -21.869 1.00 96.25 144 GLU A N 1
ATOM 1122 C CA . GLU A 1 144 ? 13.788 2.908 -22.987 1.00 96.25 144 GLU A CA 1
ATOM 1123 C C . GLU A 1 144 ? 15.155 3.301 -23.564 1.00 96.25 144 GLU A C 1
ATOM 1125 O O . GLU A 1 144 ? 15.329 3.361 -24.785 1.00 96.25 144 GLU A O 1
ATOM 1130 N N . GLN A 1 145 ? 16.148 3.544 -22.704 1.00 95.31 145 GLN A N 1
ATOM 1131 C CA . GLN A 1 145 ? 17.509 3.859 -23.140 1.00 95.31 145 GLN A CA 1
ATOM 1132 C C . GLN A 1 145 ? 18.182 2.676 -23.831 1.00 95.31 145 GLN A C 1
ATOM 1134 O O . GLN A 1 145 ? 18.854 2.864 -24.848 1.00 95.31 145 GLN A O 1
ATOM 1139 N N . GLU A 1 146 ? 18.026 1.467 -23.296 1.00 95.62 146 GLU A N 1
ATOM 1140 C CA . GLU A 1 146 ? 18.539 0.257 -23.929 1.00 95.62 146 GLU A CA 1
ATOM 1141 C C . GLU A 1 146 ? 17.881 0.041 -25.286 1.00 95.62 146 GLU A C 1
ATOM 1143 O O . GLU A 1 146 ? 18.586 -0.145 -26.276 1.00 95.62 146 GLU A O 1
ATOM 1148 N N . TRP A 1 147 ? 16.556 0.162 -25.371 1.00 94.31 147 TRP A N 1
ATOM 1149 C CA . TRP A 1 147 ? 15.828 0.060 -26.632 1.00 94.31 147 TRP A CA 1
ATOM 1150 C C . TRP A 1 147 ? 16.330 1.072 -27.669 1.00 94.31 147 TRP A C 1
ATOM 1152 O O . TRP A 1 147 ? 16.609 0.709 -28.811 1.00 94.31 147 TRP A O 1
ATOM 1162 N N . ALA A 1 148 ? 16.550 2.328 -27.268 1.00 94.38 148 ALA A N 1
ATOM 1163 C CA . ALA A 1 148 ? 17.116 3.346 -28.150 1.00 94.38 148 ALA A CA 1
ATOM 1164 C C . ALA A 1 148 ? 18.529 2.984 -28.647 1.00 94.38 148 ALA A C 1
ATOM 1166 O O . ALA A 1 148 ? 18.876 3.275 -29.795 1.00 94.38 148 ALA A O 1
ATOM 1167 N N . ARG A 1 149 ? 19.351 2.328 -27.814 1.00 94.31 149 ARG A N 1
ATOM 1168 C CA . ARG A 1 149 ? 20.668 1.815 -28.232 1.00 94.31 149 ARG A CA 1
ATOM 1169 C C . ARG A 1 149 ? 20.523 0.678 -29.243 1.00 94.31 149 ARG A C 1
ATOM 1171 O O . ARG A 1 149 ? 21.175 0.733 -30.286 1.00 94.31 149 ARG A O 1
ATOM 1178 N N . TRP A 1 150 ? 19.641 -0.283 -28.968 1.00 93.06 150 TRP A N 1
ATOM 1179 C CA . TRP A 1 150 ? 19.344 -1.406 -29.860 1.00 93.06 150 TRP A CA 1
ATOM 1180 C C . TRP A 1 150 ? 18.768 -0.956 -31.206 1.00 93.06 150 TRP A C 1
ATOM 1182 O O . TRP A 1 150 ? 19.062 -1.575 -32.222 1.00 93.06 150 TRP A O 1
ATOM 1192 N N . GLU A 1 151 ? 18.002 0.136 -31.259 1.00 93.62 151 GLU A N 1
ATOM 1193 C CA . GLU A 1 151 ? 17.528 0.702 -32.528 1.00 93.62 151 GLU A CA 1
ATOM 1194 C C . GLU A 1 151 ? 18.609 1.474 -33.296 1.00 93.62 151 GLU A C 1
ATOM 1196 O O . GLU A 1 151 ? 18.595 1.506 -34.530 1.00 93.62 151 GLU A O 1
ATOM 1201 N N . ALA A 1 152 ? 19.535 2.131 -32.595 1.00 93.56 152 ALA A N 1
ATOM 1202 C CA .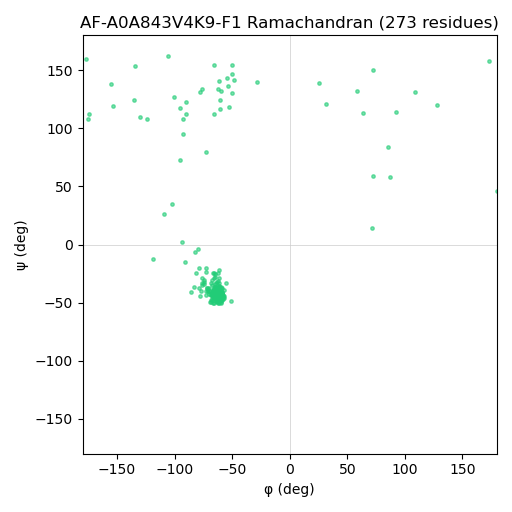 ALA A 1 152 ? 20.552 2.967 -33.225 1.00 93.56 152 ALA A CA 1
ATOM 1203 C C . ALA A 1 152 ? 21.651 2.148 -33.920 1.00 93.56 152 ALA A C 1
ATOM 1205 O O . ALA A 1 152 ? 22.185 2.579 -34.943 1.00 93.56 152 ALA A O 1
ATOM 1206 N N . GLU A 1 153 ? 22.011 0.986 -33.379 1.00 93.38 153 GLU A N 1
ATOM 1207 C CA . GLU A 1 153 ? 23.114 0.167 -33.893 1.00 93.38 153 GLU A CA 1
ATOM 1208 C C . GLU A 1 153 ? 22.845 -0.424 -35.296 1.00 93.38 153 GLU A C 1
ATOM 1210 O O . GLU A 1 153 ? 23.672 -0.212 -36.188 1.00 93.38 153 GLU A O 1
ATOM 1215 N N . PRO A 1 154 ? 21.680 -1.035 -35.586 1.00 93.19 154 PRO A N 1
ATOM 1216 C CA . PRO A 1 154 ? 21.341 -1.492 -36.932 1.00 93.19 154 PRO A CA 1
ATOM 1217 C C . PRO A 1 154 ? 21.277 -0.350 -37.947 1.00 93.19 154 PRO A C 1
ATOM 1219 O O . PRO A 1 154 ? 21.693 -0.527 -39.089 1.00 93.19 154 PRO A O 1
ATOM 1222 N N . ARG A 1 155 ? 20.796 0.836 -37.545 1.00 93.50 155 ARG A N 1
ATOM 1223 C CA . ARG A 1 155 ? 20.742 2.006 -38.440 1.00 93.50 155 ARG A CA 1
ATOM 1224 C C . ARG A 1 155 ? 22.138 2.430 -38.884 1.00 93.50 155 ARG A C 1
ATOM 1226 O O . ARG A 1 155 ? 22.342 2.646 -40.073 1.00 93.50 155 ARG A O 1
ATOM 1233 N N . LYS A 1 156 ? 23.108 2.459 -37.964 1.00 94.75 156 LYS A N 1
ATOM 1234 C CA . LYS A 1 156 ? 24.513 2.743 -38.299 1.00 94.75 156 LYS A CA 1
ATOM 1235 C C . LYS A 1 156 ? 25.082 1.718 -39.276 1.00 94.75 156 LYS A C 1
ATOM 1237 O O . LYS A 1 156 ? 25.748 2.101 -40.229 1.00 94.75 156 LYS A O 1
ATOM 1242 N N . LEU A 1 157 ? 24.786 0.434 -39.073 1.00 94.50 157 LEU A N 1
ATOM 1243 C CA . LEU A 1 157 ? 25.233 -0.625 -39.983 1.00 94.50 157 LEU A CA 1
ATOM 1244 C C . LEU A 1 157 ? 24.639 -0.463 -41.389 1.00 94.50 157 LEU A C 1
ATOM 1246 O O . LEU A 1 157 ? 25.357 -0.628 -42.374 1.00 94.50 157 LEU A O 1
ATOM 1250 N N . VAL A 1 158 ? 23.359 -0.097 -41.495 1.00 96.25 158 VAL A N 1
ATOM 1251 C CA . VAL A 1 158 ? 22.711 0.184 -42.787 1.00 96.25 158 VAL A CA 1
ATOM 1252 C C . VAL A 1 158 ? 23.334 1.412 -43.458 1.00 96.25 158 VAL A C 1
ATOM 1254 O O . VAL A 1 158 ? 23.672 1.355 -44.638 1.00 96.25 158 VAL A O 1
ATOM 1257 N N . GLU A 1 159 ? 23.567 2.496 -42.715 1.00 96.12 159 GLU A N 1
ATOM 1258 C CA . GLU A 1 159 ? 24.230 3.700 -43.234 1.00 96.12 159 GLU A CA 1
ATOM 1259 C C . GLU A 1 159 ? 25.660 3.411 -43.729 1.00 96.12 159 GLU A C 1
ATOM 1261 O O . GLU A 1 159 ? 26.075 3.901 -44.785 1.00 96.12 159 GLU A O 1
ATOM 1266 N N . GLU A 1 160 ? 26.423 2.588 -43.002 1.00 96.56 160 GLU A N 1
ATOM 1267 C CA . GLU A 1 160 ? 27.756 2.143 -43.418 1.00 96.56 160 GLU A CA 1
ATOM 1268 C C . GLU A 1 160 ? 27.703 1.254 -44.665 1.00 96.56 160 GLU A C 1
ATOM 1270 O O . GLU A 1 160 ? 28.505 1.438 -45.588 1.00 96.56 160 GLU A O 1
ATOM 1275 N N . GLN A 1 161 ? 26.739 0.333 -44.737 1.00 96.31 161 GLN A N 1
ATOM 1276 C CA . GLN A 1 161 ? 26.524 -0.511 -45.909 1.00 96.31 161 GLN A CA 1
ATOM 1277 C C . GLN A 1 161 ? 26.196 0.330 -47.150 1.00 96.31 161 GLN A C 1
ATOM 1279 O O . GLN A 1 161 ? 26.809 0.136 -48.205 1.00 96.31 161 GLN A O 1
ATOM 1284 N N . ASP A 1 162 ? 25.284 1.295 -47.030 1.00 97.44 162 ASP A N 1
ATOM 1285 C CA . ASP A 1 162 ? 24.913 2.197 -48.120 1.00 97.44 162 ASP A CA 1
ATOM 1286 C C . ASP A 1 162 ? 26.103 3.043 -48.575 1.00 97.44 162 ASP A C 1
ATOM 1288 O O . ASP A 1 162 ? 26.356 3.184 -49.777 1.00 97.44 162 ASP A O 1
ATOM 1292 N N . ARG A 1 163 ? 26.897 3.551 -47.627 1.00 97.81 163 ARG A N 1
ATOM 1293 C CA . ARG A 1 163 ? 28.130 4.285 -47.929 1.00 97.81 163 ARG A CA 1
ATOM 1294 C C . ARG A 1 163 ? 29.119 3.426 -48.718 1.00 97.81 163 ARG A C 1
ATOM 1296 O O . ARG A 1 163 ? 29.677 3.900 -49.711 1.00 97.81 163 ARG A O 1
ATOM 1303 N N . LEU A 1 164 ? 29.343 2.180 -48.305 1.00 97.62 164 LEU A N 1
ATOM 1304 C CA . LEU A 1 164 ? 30.238 1.256 -49.009 1.00 97.62 164 LEU A CA 1
ATOM 1305 C C . LEU A 1 164 ? 29.715 0.922 -50.411 1.00 97.62 164 LEU A C 1
ATOM 1307 O O . LEU A 1 164 ? 30.486 0.935 -51.374 1.00 97.62 164 LEU A O 1
ATOM 1311 N N . MET A 1 165 ? 28.406 0.700 -50.562 1.00 96.50 165 MET A N 1
ATOM 1312 C CA . MET A 1 165 ? 27.799 0.487 -51.876 1.00 96.50 165 MET A CA 1
ATOM 1313 C C . MET A 1 165 ? 27.990 1.695 -52.794 1.00 96.50 165 MET A C 1
ATOM 1315 O O . MET A 1 165 ? 28.374 1.528 -53.953 1.00 96.50 165 MET A O 1
ATOM 1319 N N . GLN A 1 166 ? 27.796 2.915 -52.288 1.00 96.81 166 GLN A N 1
ATOM 1320 C CA . GLN A 1 166 ? 28.043 4.134 -53.060 1.00 96.81 166 GLN A CA 1
ATOM 1321 C C . GLN A 1 166 ? 29.508 4.240 -53.501 1.00 96.81 166 GLN A C 1
ATOM 1323 O O . GLN A 1 166 ? 29.774 4.549 -54.665 1.00 96.81 166 GLN A O 1
ATOM 1328 N N . GLN A 1 167 ? 30.461 3.921 -52.620 1.00 96.12 167 GLN A N 1
ATOM 1329 C CA . GLN A 1 167 ? 31.886 3.896 -52.964 1.00 96.12 167 GLN A CA 1
ATOM 1330 C C . GLN A 1 167 ? 32.201 2.857 -54.046 1.00 96.12 167 GLN A C 1
ATOM 1332 O O . GLN A 1 167 ? 32.921 3.160 -54.997 1.00 96.12 167 GLN A O 1
ATOM 1337 N N . MET A 1 168 ? 31.627 1.655 -53.957 1.00 96.12 168 MET A N 1
ATOM 1338 C CA . MET A 1 168 ? 31.786 0.626 -54.987 1.00 96.12 168 MET A CA 1
ATOM 1339 C C . MET A 1 168 ? 31.192 1.052 -56.332 1.00 96.12 168 MET A C 1
ATOM 1341 O O . MET A 1 168 ? 31.808 0.827 -57.375 1.00 96.12 168 MET A O 1
ATOM 1345 N N . VAL A 1 169 ? 30.018 1.690 -56.333 1.00 97.00 169 VAL A N 1
ATOM 1346 C CA . VAL A 1 169 ? 29.394 2.223 -57.554 1.00 97.00 169 VAL A CA 1
ATOM 1347 C C . VAL A 1 169 ? 30.277 3.303 -58.182 1.00 97.00 169 VAL A C 1
ATOM 1349 O O . VAL A 1 169 ? 30.508 3.270 -59.392 1.00 97.00 169 VAL A O 1
ATOM 1352 N N . GLN A 1 170 ? 30.832 4.213 -57.378 1.00 94.50 170 GLN A N 1
ATOM 1353 C CA . GLN A 1 170 ? 31.770 5.238 -57.845 1.00 94.50 170 GLN A CA 1
ATOM 1354 C C . GLN A 1 170 ? 33.061 4.627 -58.405 1.00 94.50 170 GLN A C 1
ATOM 1356 O O . GLN A 1 170 ? 33.493 5.004 -59.496 1.00 94.50 170 GLN A O 1
ATOM 1361 N N . ALA A 1 171 ? 33.645 3.645 -57.714 1.00 92.94 171 ALA A N 1
ATOM 1362 C CA . ALA A 1 171 ? 34.834 2.931 -58.176 1.00 92.94 171 ALA A CA 1
ATOM 1363 C C . ALA A 1 171 ? 34.572 2.164 -59.482 1.00 92.94 171 ALA A C 1
ATOM 1365 O O . ALA A 1 171 ? 35.393 2.157 -60.396 1.00 92.94 171 ALA A O 1
ATOM 1366 N N . ARG A 1 172 ? 33.392 1.555 -59.629 1.00 96.19 172 ARG A N 1
ATOM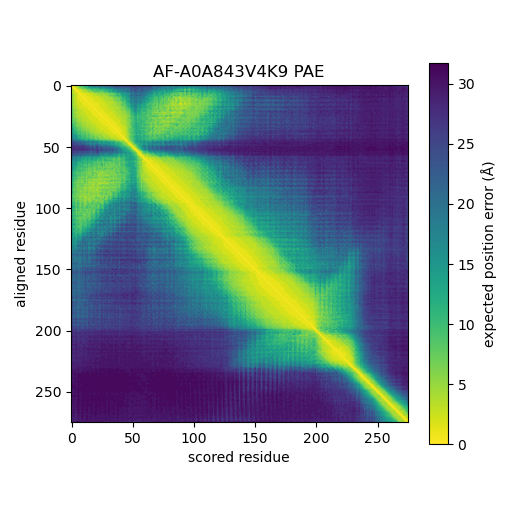 1367 C CA . ARG A 1 172 ? 32.998 0.909 -60.884 1.00 96.19 172 ARG A CA 1
ATOM 1368 C C . ARG A 1 172 ? 32.848 1.928 -62.015 1.00 96.19 172 ARG A C 1
ATOM 1370 O O . ARG A 1 172 ? 33.288 1.664 -63.132 1.00 96.19 172 ARG A O 1
ATOM 1377 N N . ALA A 1 173 ? 32.248 3.086 -61.745 1.00 93.38 173 ALA A N 1
ATOM 1378 C CA . ALA A 1 173 ? 32.097 4.149 -62.735 1.00 93.38 173 ALA A CA 1
ATOM 1379 C C . ALA A 1 173 ? 33.455 4.714 -63.193 1.00 93.38 173 ALA A C 1
ATOM 1381 O O . ALA A 1 173 ? 33.651 4.944 -64.392 1.00 93.38 173 ALA A O 1
ATOM 1382 N N . SER A 1 174 ? 34.411 4.883 -62.272 1.00 93.44 174 SER A N 1
ATOM 1383 C CA . SER A 1 174 ? 35.768 5.318 -62.616 1.00 93.44 174 SER A CA 1
ATOM 1384 C C . SER A 1 174 ? 36.494 4.269 -63.462 1.00 93.44 174 SER A C 1
ATOM 1386 O O . SER A 1 174 ? 37.030 4.624 -64.509 1.00 93.44 174 SER A O 1
ATOM 1388 N N . LEU A 1 175 ? 36.402 2.980 -63.112 1.00 93.44 175 LEU A N 1
ATOM 1389 C CA . LEU A 1 175 ? 36.978 1.883 -63.900 1.00 93.44 175 LEU A CA 1
ATOM 1390 C C . LEU A 1 175 ? 36.410 1.810 -65.324 1.00 93.44 175 LEU A C 1
ATOM 1392 O O . LEU A 1 175 ? 37.174 1.688 -66.278 1.00 93.44 175 LEU A O 1
ATOM 1396 N N . ILE A 1 176 ? 35.088 1.939 -65.493 1.00 93.56 176 ILE A N 1
ATOM 1397 C CA . ILE A 1 176 ? 34.453 1.984 -66.825 1.00 93.56 176 ILE A CA 1
ATOM 1398 C C . ILE A 1 176 ? 34.991 3.164 -67.642 1.00 93.56 176 ILE A C 1
ATOM 1400 O O . ILE A 1 176 ? 35.227 3.046 -68.846 1.00 93.56 176 ILE A O 1
ATOM 1404 N N . THR A 1 177 ? 35.181 4.313 -66.996 1.00 93.00 177 THR A N 1
ATOM 1405 C CA . THR A 1 177 ? 35.716 5.510 -67.652 1.00 93.00 177 THR A CA 1
ATOM 1406 C C . THR A 1 177 ? 37.170 5.299 -68.074 1.00 93.00 177 THR A C 1
ATOM 1408 O O . THR A 1 177 ? 37.516 5.594 -69.218 1.00 93.00 177 THR A O 1
ATOM 1411 N N . SER A 1 178 ? 38.001 4.721 -67.203 1.00 89.69 178 SER A N 1
ATOM 1412 C CA . SER A 1 178 ? 39.389 4.366 -67.510 1.00 89.69 178 SER A CA 1
ATOM 1413 C C . SER A 1 178 ? 39.495 3.342 -68.646 1.00 89.69 178 SER A C 1
ATOM 1415 O O . SER A 1 178 ? 40.294 3.549 -69.554 1.00 89.69 178 SER A O 1
ATOM 1417 N N . ASP A 1 179 ? 38.659 2.297 -68.668 1.00 92.88 179 ASP A N 1
ATOM 1418 C CA . ASP A 1 179 ? 38.618 1.306 -69.759 1.00 92.88 179 ASP A CA 1
ATOM 1419 C C . ASP A 1 179 ? 38.288 1.959 -71.111 1.00 92.88 179 ASP A C 1
ATOM 1421 O O . ASP A 1 179 ? 38.955 1.714 -72.118 1.00 92.88 179 ASP A O 1
ATOM 1425 N N . ARG A 1 180 ? 37.310 2.877 -71.137 1.00 92.38 180 ARG A N 1
ATOM 1426 C CA . ARG A 1 180 ? 36.985 3.656 -72.346 1.00 92.38 180 ARG A CA 1
ATOM 1427 C C . ARG A 1 180 ? 38.152 4.530 -72.800 1.00 92.38 180 ARG A C 1
ATOM 1429 O O . ARG A 1 180 ? 38.407 4.621 -74.000 1.00 92.38 180 ARG A O 1
ATOM 1436 N N . MET A 1 181 ? 38.858 5.173 -71.868 1.00 89.19 181 MET A N 1
ATOM 1437 C CA . MET A 1 181 ? 40.036 5.985 -72.190 1.00 89.19 181 MET A CA 1
ATOM 1438 C C . MET A 1 181 ? 41.180 5.136 -72.753 1.00 89.19 181 MET A C 1
ATOM 1440 O O . MET A 1 181 ? 41.810 5.558 -73.724 1.00 89.19 181 MET A O 1
ATOM 1444 N N . LEU A 1 182 ? 41.416 3.947 -72.189 1.00 89.00 182 LEU A N 1
ATOM 1445 C CA . LEU A 1 182 ? 42.428 3.005 -72.669 1.00 89.00 182 LEU A CA 1
ATOM 1446 C C . LEU A 1 182 ? 42.103 2.504 -74.077 1.00 89.00 182 LEU A C 1
ATOM 1448 O O . LEU A 1 182 ? 42.951 2.626 -74.957 1.00 89.00 182 LEU A O 1
ATOM 1452 N N . LYS A 1 183 ? 40.864 2.067 -74.337 1.00 91.12 183 LYS A N 1
ATOM 1453 C CA . LYS A 1 183 ? 40.419 1.679 -75.690 1.00 91.12 183 LYS A CA 1
ATOM 1454 C C . LYS A 1 183 ? 40.592 2.814 -76.699 1.00 91.12 183 LYS A C 1
ATOM 1456 O O . LYS A 1 183 ? 41.171 2.625 -77.762 1.00 91.12 183 LYS A O 1
ATOM 1461 N N . ALA A 1 184 ? 40.191 4.034 -76.338 1.00 89.25 184 ALA A N 1
ATOM 1462 C CA . ALA A 1 184 ? 40.375 5.198 -77.204 1.00 89.25 184 ALA A CA 1
ATOM 1463 C C . ALA A 1 184 ? 41.857 5.563 -77.430 1.00 89.25 184 ALA A C 1
ATOM 1465 O O . ALA A 1 184 ? 42.204 6.170 -78.450 1.00 89.25 184 ALA A O 1
ATOM 1466 N N . ALA A 1 185 ? 42.744 5.274 -76.474 1.00 84.69 185 ALA A N 1
ATOM 1467 C CA . ALA A 1 185 ? 44.187 5.433 -76.640 1.00 84.69 185 ALA A CA 1
ATOM 1468 C C . ALA A 1 185 ? 44.763 4.349 -77.565 1.00 84.69 185 ALA A C 1
ATOM 1470 O O . ALA A 1 185 ? 45.519 4.680 -78.479 1.00 84.69 185 ALA A O 1
ATOM 1471 N N . GLU A 1 186 ? 44.342 3.096 -77.394 1.00 89.38 186 GLU A N 1
ATOM 1472 C CA . GLU A 1 186 ? 44.721 1.969 -78.248 1.00 89.38 186 GLU A CA 1
ATOM 1473 C C . GLU A 1 186 ? 44.293 2.198 -79.705 1.00 89.38 186 GLU A C 1
ATOM 1475 O O . GLU A 1 186 ? 45.126 2.131 -80.609 1.00 89.38 186 GLU A O 1
ATOM 1480 N N . ASP A 1 187 ? 43.048 2.616 -79.946 1.00 91.19 187 ASP A N 1
ATOM 1481 C CA . ASP A 1 187 ? 42.547 2.951 -81.286 1.00 91.19 187 ASP A CA 1
ATOM 1482 C C . ASP A 1 187 ? 43.339 4.090 -81.946 1.00 91.19 187 ASP A C 1
ATOM 1484 O O . ASP A 1 187 ? 43.537 4.126 -83.166 1.00 91.19 187 ASP A O 1
ATOM 1488 N N . ARG A 1 188 ? 43.776 5.082 -81.158 1.00 87.00 188 ARG A N 1
ATOM 1489 C CA . ARG A 1 188 ? 44.629 6.174 -81.655 1.00 87.00 188 ARG A CA 1
ATOM 1490 C C . ARG A 1 188 ? 46.016 5.662 -82.022 1.00 87.00 188 ARG A C 1
ATOM 1492 O O . ARG A 1 188 ? 46.532 6.055 -83.070 1.00 87.00 188 ARG A O 1
ATOM 1499 N N . TYR A 1 189 ? 46.586 4.784 -81.200 1.00 85.56 189 TYR A N 1
ATOM 1500 C CA . TYR A 1 189 ? 47.868 4.149 -81.475 1.00 85.56 189 TYR A CA 1
ATOM 1501 C C . TYR A 1 189 ? 47.815 3.305 -82.750 1.00 85.56 189 TYR A C 1
ATOM 1503 O O . TYR A 1 189 ? 48.637 3.517 -83.641 1.00 85.56 189 TYR A O 1
ATOM 1511 N N . GLN A 1 190 ? 46.820 2.423 -82.893 1.00 87.25 190 GLN A N 1
ATOM 1512 C CA . GLN A 1 190 ? 46.679 1.568 -84.076 1.00 87.25 190 GLN A CA 1
ATOM 1513 C C . GLN A 1 190 ? 46.510 2.398 -85.352 1.00 87.25 190 GLN A C 1
ATOM 1515 O O . GLN A 1 190 ? 47.259 2.209 -86.310 1.00 87.25 190 GLN A O 1
ATOM 1520 N N . ARG A 1 191 ? 45.631 3.412 -85.340 1.00 87.50 191 ARG A N 1
ATOM 1521 C CA . ARG A 1 191 ? 45.471 4.336 -86.481 1.00 87.50 191 ARG A CA 1
ATOM 1522 C C . ARG A 1 191 ? 46.739 5.124 -86.799 1.00 87.50 191 ARG A C 1
ATOM 1524 O O . ARG A 1 191 ? 46.978 5.469 -87.955 1.00 87.50 191 ARG A O 1
ATOM 1531 N N . GLY A 1 192 ? 47.521 5.503 -85.791 1.00 85.25 192 GLY A N 1
ATOM 1532 C CA . GLY A 1 192 ? 48.815 6.154 -85.999 1.00 85.25 192 GLY A CA 1
ATOM 1533 C C . GLY A 1 192 ? 49.831 5.199 -86.630 1.00 85.25 192 GLY A C 1
ATOM 1534 O O . GLY A 1 192 ? 50.486 5.551 -87.609 1.00 85.25 192 GLY A O 1
ATOM 1535 N N . ARG A 1 193 ? 49.882 3.956 -86.141 1.00 83.50 193 ARG A N 1
ATOM 1536 C CA . ARG A 1 193 ? 50.760 2.894 -86.640 1.00 83.50 193 ARG A CA 1
ATOM 1537 C C . ARG A 1 193 ? 50.440 2.514 -88.085 1.00 83.50 193 ARG A C 1
ATOM 1539 O O . ARG A 1 193 ? 51.355 2.342 -88.885 1.00 83.50 193 ARG A O 1
ATOM 1546 N N . GLU A 1 194 ? 49.163 2.392 -88.437 1.00 85.12 194 GLU A N 1
ATOM 1547 C CA . GLU A 1 194 ? 48.720 2.139 -89.813 1.00 85.12 194 GLU A CA 1
ATOM 1548 C C . GLU A 1 194 ? 49.108 3.277 -90.757 1.00 85.12 194 GLU A C 1
ATOM 1550 O O . GLU A 1 194 ? 49.682 3.015 -91.814 1.00 85.12 194 GLU A O 1
ATOM 1555 N N . ARG A 1 195 ? 48.895 4.538 -90.352 1.00 83.19 195 ARG A N 1
ATOM 1556 C CA . ARG A 1 195 ? 49.343 5.709 -91.125 1.00 83.19 195 ARG A CA 1
ATOM 1557 C C . ARG A 1 195 ? 50.858 5.712 -91.331 1.00 83.19 195 ARG A C 1
ATOM 1559 O O . ARG A 1 195 ? 51.317 5.906 -92.453 1.00 83.19 195 ARG A O 1
ATOM 1566 N N . ALA A 1 196 ? 51.633 5.424 -90.286 1.00 79.31 196 ALA A N 1
ATOM 1567 C CA . ALA A 1 196 ? 53.089 5.336 -90.380 1.00 79.31 196 ALA A CA 1
ATOM 1568 C C . ALA A 1 196 ? 53.553 4.213 -91.325 1.00 79.31 196 ALA A C 1
ATOM 1570 O O . ALA A 1 196 ? 54.514 4.398 -92.071 1.00 79.31 196 ALA A O 1
ATOM 1571 N N . ARG A 1 197 ? 52.857 3.064 -91.349 1.00 79.31 197 ARG A N 1
ATOM 1572 C CA . ARG A 1 197 ? 53.117 1.988 -92.323 1.00 79.31 197 ARG A CA 1
ATOM 1573 C C . ARG A 1 197 ? 52.815 2.422 -93.755 1.00 79.31 197 ARG A C 1
ATOM 1575 O O . ARG A 1 197 ? 53.641 2.186 -94.628 1.00 79.31 197 ARG A O 1
ATOM 1582 N N . GLN A 1 198 ? 51.673 3.070 -93.990 1.00 82.50 198 GLN A N 1
ATOM 1583 C CA . GLN A 1 198 ? 51.290 3.564 -95.320 1.00 82.50 198 GLN A CA 1
ATOM 1584 C C . GLN A 1 198 ? 52.284 4.599 -95.872 1.00 82.50 198 GLN A C 1
ATOM 1586 O O . GLN A 1 198 ? 52.465 4.687 -97.080 1.00 82.50 198 GLN A O 1
ATOM 1591 N N . GLN A 1 199 ? 52.956 5.349 -94.996 1.00 81.19 199 GLN A N 1
ATOM 1592 C CA . GLN A 1 199 ? 53.945 6.368 -95.360 1.00 81.19 199 GLN A CA 1
ATOM 1593 C C . GLN A 1 199 ? 55.399 5.854 -95.382 1.00 81.19 199 GLN A C 1
ATOM 1595 O O . GLN A 1 199 ? 56.315 6.640 -95.605 1.00 81.19 199 GLN A O 1
ATOM 1600 N N . GLY A 1 200 ? 55.645 4.560 -95.129 1.00 73.62 200 GLY A N 1
ATOM 1601 C CA . GLY A 1 200 ? 57.001 3.990 -95.087 1.00 73.62 200 GLY A CA 1
ATOM 1602 C C . GLY A 1 200 ? 57.846 4.409 -93.871 1.00 73.62 200 GLY A C 1
ATOM 1603 O O . GLY A 1 200 ? 59.053 4.194 -93.861 1.00 73.62 200 GLY A O 1
ATOM 1604 N N . GLN A 1 201 ? 57.233 4.981 -92.828 1.00 72.12 201 GLN A N 1
ATOM 1605 C CA . GLN A 1 201 ? 57.896 5.562 -91.647 1.00 72.12 201 GLN A CA 1
ATOM 1606 C C . GLN A 1 201 ? 57.693 4.737 -90.361 1.00 72.12 201 GLN A C 1
ATOM 1608 O O . GLN A 1 201 ? 57.734 5.261 -89.247 1.00 72.12 201 GLN A O 1
ATOM 1613 N N . GLY A 1 202 ? 57.466 3.427 -90.493 1.00 63.38 202 GLY A N 1
ATOM 1614 C CA . GLY A 1 202 ? 57.083 2.556 -89.374 1.00 63.38 202 GLY A CA 1
ATOM 1615 C C . GLY A 1 202 ? 58.042 2.567 -88.172 1.00 63.38 202 GLY A C 1
ATOM 1616 O O . GLY A 1 202 ? 57.568 2.466 -87.044 1.00 63.38 202 GLY A O 1
ATOM 1617 N N . SER A 1 203 ? 59.352 2.736 -88.398 1.00 62.31 203 SER A N 1
ATOM 1618 C CA . SER A 1 203 ? 60.386 2.739 -87.344 1.00 62.31 203 SER A CA 1
ATOM 1619 C C . SER A 1 203 ? 60.363 4.001 -86.470 1.00 62.31 203 SER A C 1
ATOM 1621 O O . SER A 1 203 ? 60.547 3.922 -85.259 1.00 62.31 203 SER A O 1
ATOM 1623 N N . ILE A 1 204 ? 60.094 5.167 -87.067 1.00 63.97 204 ILE A N 1
ATOM 1624 C CA . ILE A 1 204 ? 60.143 6.468 -86.376 1.00 63.97 204 ILE A CA 1
ATOM 1625 C C . ILE A 1 204 ? 58.901 6.651 -85.488 1.00 63.97 204 ILE A C 1
ATOM 1627 O O . ILE A 1 204 ? 58.973 7.201 -84.389 1.00 63.97 204 ILE A O 1
ATOM 1631 N N . PHE A 1 205 ? 57.750 6.131 -85.927 1.00 67.94 205 PHE A N 1
ATOM 1632 C CA . PHE A 1 205 ? 56.503 6.204 -85.163 1.00 67.94 205 PHE A CA 1
ATOM 1633 C C . PHE A 1 205 ? 56.560 5.402 -83.854 1.00 67.94 205 PHE A C 1
ATOM 1635 O O . PHE A 1 205 ? 56.043 5.852 -82.832 1.00 67.94 205 PHE A O 1
ATOM 1642 N N . THR A 1 206 ? 57.202 4.230 -83.852 1.00 67.38 206 THR A N 1
ATOM 1643 C CA . THR A 1 206 ? 57.336 3.411 -82.639 1.00 67.38 206 THR A CA 1
ATOM 1644 C C . THR A 1 206 ? 58.218 4.069 -81.579 1.00 67.38 206 THR A C 1
ATOM 1646 O O . THR A 1 206 ? 57.851 4.044 -80.408 1.00 67.38 206 THR A O 1
ATOM 1649 N N . GLU A 1 207 ? 59.319 4.718 -81.966 1.00 67.19 207 GLU A N 1
ATOM 1650 C CA . GLU A 1 207 ? 60.215 5.418 -81.029 1.00 67.19 207 GLU A CA 1
ATOM 1651 C C . GLU A 1 207 ? 59.556 6.663 -80.420 1.00 67.19 207 GLU A C 1
ATOM 1653 O O . GLU A 1 207 ? 59.591 6.863 -79.205 1.00 67.19 207 GLU A O 1
ATOM 1658 N N . SER A 1 208 ? 58.867 7.453 -81.252 1.00 67.75 208 SER A N 1
ATOM 1659 C CA . SER A 1 208 ? 58.058 8.596 -80.814 1.00 67.75 208 SER A CA 1
ATOM 1660 C C . SER A 1 208 ? 56.969 8.178 -79.819 1.00 67.75 208 SER A C 1
ATOM 1662 O O . SER A 1 208 ? 56.789 8.824 -78.783 1.00 67.75 208 SER A O 1
ATOM 1664 N N . PHE A 1 209 ? 56.259 7.081 -80.093 1.00 69.00 209 PHE A N 1
ATOM 1665 C CA . PHE A 1 209 ? 55.202 6.605 -79.207 1.00 69.00 209 PHE A CA 1
ATOM 1666 C C . PHE A 1 209 ? 55.746 6.110 -77.862 1.00 69.00 209 PHE A C 1
ATOM 1668 O O . PHE A 1 209 ? 55.181 6.456 -76.827 1.00 69.00 209 PHE A O 1
ATOM 1675 N N . ILE A 1 210 ? 56.862 5.372 -77.855 1.00 71.06 210 ILE A N 1
ATOM 1676 C CA . ILE A 1 210 ? 57.512 4.912 -76.617 1.00 71.06 210 ILE A CA 1
ATOM 1677 C C . ILE A 1 210 ? 57.941 6.111 -75.761 1.00 71.06 210 ILE A C 1
ATOM 1679 O O . ILE A 1 210 ? 57.609 6.157 -74.578 1.00 71.06 210 ILE A O 1
ATOM 1683 N N . ALA A 1 211 ? 58.578 7.126 -76.355 1.00 69.62 211 ALA A N 1
ATOM 1684 C CA . ALA A 1 211 ? 58.991 8.330 -75.630 1.00 69.62 211 ALA A CA 1
ATOM 1685 C C . ALA A 1 211 ? 57.799 9.072 -74.995 1.00 69.62 211 ALA A C 1
ATOM 1687 O O . ALA A 1 211 ? 57.862 9.490 -73.837 1.00 69.62 211 ALA A O 1
ATOM 1688 N N . THR A 1 212 ? 56.689 9.181 -75.730 1.00 70.88 212 THR A N 1
ATOM 1689 C CA . THR A 1 212 ? 55.477 9.860 -75.246 1.00 70.88 212 THR A CA 1
ATOM 1690 C C . THR A 1 212 ? 54.754 9.035 -74.171 1.00 70.88 212 THR A C 1
ATOM 1692 O O . THR A 1 212 ? 54.276 9.589 -73.181 1.00 70.88 212 THR A O 1
ATOM 1695 N N . SER A 1 213 ? 54.721 7.705 -74.316 1.00 66.88 213 SER A N 1
ATOM 1696 C CA . SER A 1 213 ? 54.147 6.780 -73.328 1.00 66.88 213 SER A CA 1
ATOM 1697 C C . SER A 1 213 ? 54.922 6.810 -72.010 1.00 66.88 213 SER A C 1
ATOM 1699 O O . SER A 1 213 ? 54.321 6.938 -70.947 1.00 66.88 213 SER A O 1
ATOM 1701 N N . SER A 1 214 ? 56.258 6.795 -72.060 1.00 73.38 214 SER A N 1
ATOM 1702 C CA . SER A 1 214 ? 57.106 6.887 -70.863 1.00 73.38 214 SER A CA 1
ATOM 1703 C C . SER A 1 214 ? 57.002 8.235 -70.140 1.00 73.38 214 SER A C 1
ATOM 1705 O O . SER A 1 214 ? 57.285 8.322 -68.944 1.00 73.38 214 SER A O 1
ATOM 1707 N N . GLN A 1 215 ? 56.619 9.305 -70.842 1.00 72.38 215 GLN A N 1
ATOM 1708 C CA . GLN A 1 215 ? 56.333 10.599 -70.220 1.00 72.38 215 GLN A CA 1
ATOM 1709 C C . GLN A 1 215 ? 54.946 10.613 -69.563 1.00 72.38 215 GLN A C 1
ATOM 1711 O O . GLN A 1 215 ? 54.791 11.150 -68.468 1.00 72.38 215 GLN A O 1
ATOM 1716 N N . TYR A 1 216 ? 53.952 9.970 -70.181 1.00 70.19 216 TYR A N 1
ATOM 1717 C CA . TYR A 1 216 ? 52.627 9.805 -69.583 1.00 70.19 216 TYR A CA 1
ATOM 1718 C C . TYR A 1 216 ? 52.670 8.947 -68.309 1.00 70.19 216 TYR A C 1
ATOM 1720 O O . TYR A 1 216 ? 52.089 9.337 -67.300 1.00 70.19 216 TYR A O 1
ATOM 1728 N N . GLU A 1 217 ? 53.409 7.833 -68.308 1.00 71.19 217 GLU A N 1
ATOM 1729 C CA . GLU A 1 217 ? 53.591 6.990 -67.116 1.00 71.19 217 GLU A CA 1
ATOM 1730 C C . GLU A 1 217 ? 54.219 7.754 -65.946 1.00 71.19 217 GLU A C 1
ATOM 1732 O O . GLU A 1 217 ? 53.746 7.631 -64.815 1.00 71.19 217 GLU A O 1
ATOM 1737 N N . ARG A 1 218 ? 55.225 8.599 -66.212 1.00 74.50 218 ARG A N 1
ATOM 1738 C CA . ARG A 1 218 ? 55.812 9.483 -65.192 1.00 74.50 218 ARG A CA 1
ATOM 1739 C C . ARG A 1 218 ? 54.783 10.455 -64.616 1.00 74.50 218 ARG A C 1
ATOM 1741 O O . ARG A 1 218 ? 54.641 10.530 -63.399 1.00 74.50 218 ARG A O 1
ATOM 1748 N N . ASN A 1 219 ? 53.998 11.111 -65.468 1.00 72.12 219 ASN A N 1
ATOM 1749 C CA . ASN A 1 219 ? 52.969 12.053 -65.019 1.00 72.12 219 ASN A CA 1
ATOM 1750 C C . ASN A 1 219 ? 51.861 11.365 -64.196 1.00 72.12 219 ASN A C 1
ATOM 1752 O O . ASN A 1 219 ? 51.360 11.932 -63.226 1.00 72.12 219 ASN A O 1
ATOM 1756 N N . VAL A 1 220 ? 51.477 10.134 -64.555 1.00 69.69 220 VAL A N 1
ATOM 1757 C CA . VAL A 1 220 ? 50.489 9.347 -63.796 1.00 69.69 220 VAL A CA 1
ATOM 1758 C C . VAL A 1 220 ? 51.051 8.910 -62.440 1.00 69.69 220 VAL A C 1
ATOM 1760 O O . VAL A 1 220 ? 50.336 8.975 -61.440 1.00 69.69 220 VAL A O 1
ATOM 1763 N N . GLN A 1 221 ? 52.322 8.506 -62.372 1.00 72.56 221 GLN A N 1
ATOM 1764 C CA . GLN A 1 221 ? 52.980 8.160 -61.108 1.00 72.56 221 GLN A CA 1
ATOM 1765 C C . GLN A 1 221 ? 53.115 9.372 -60.175 1.00 72.56 221 GLN A C 1
ATOM 1767 O O . GLN A 1 221 ? 52.830 9.251 -58.983 1.00 72.56 221 GLN A O 1
ATOM 1772 N N . GLU A 1 222 ? 53.463 10.546 -60.707 1.00 73.94 222 GLU A N 1
ATOM 1773 C CA . GLU A 1 222 ? 53.511 11.800 -59.942 1.00 73.94 222 GLU A CA 1
ATOM 1774 C C . GLU A 1 222 ? 52.123 12.203 -59.413 1.00 73.94 222 GLU A C 1
ATOM 1776 O O . GLU A 1 222 ? 51.979 12.544 -58.236 1.00 73.94 222 GLU A O 1
ATOM 1781 N N . ALA A 1 223 ? 51.073 12.071 -60.231 1.00 67.69 223 ALA A N 1
ATOM 1782 C CA . ALA A 1 223 ? 49.697 12.336 -59.805 1.00 67.69 223 ALA A CA 1
ATOM 1783 C C . ALA A 1 223 ? 49.207 11.343 -58.731 1.00 67.69 223 ALA A C 1
ATOM 1785 O O . ALA A 1 223 ? 48.557 11.739 -57.759 1.00 67.69 223 ALA A O 1
ATOM 1786 N N . ALA A 1 224 ? 49.550 10.057 -58.861 1.00 67.31 224 ALA A N 1
ATOM 1787 C CA . ALA A 1 224 ? 49.218 9.032 -57.873 1.00 67.31 224 ALA A CA 1
ATOM 1788 C C . ALA A 1 224 ? 49.964 9.238 -56.540 1.00 67.31 224 ALA A C 1
ATOM 1790 O O . ALA A 1 224 ? 49.404 8.968 -55.475 1.00 67.31 224 ALA A O 1
ATOM 1791 N N . ALA A 1 225 ? 51.204 9.736 -56.576 1.00 70.00 225 ALA A N 1
ATOM 1792 C CA . ALA A 1 225 ? 51.959 10.105 -55.381 1.00 70.00 225 ALA A CA 1
ATOM 1793 C C . ALA A 1 225 ? 51.338 11.322 -54.670 1.00 70.00 225 ALA A C 1
ATOM 1795 O O . ALA A 1 225 ? 51.178 11.302 -53.449 1.00 70.00 225 ALA A O 1
ATOM 1796 N N . ALA A 1 226 ? 50.896 12.337 -55.421 1.00 65.69 226 ALA A N 1
ATOM 1797 C CA . ALA A 1 226 ? 50.237 13.519 -54.863 1.00 65.69 226 ALA A CA 1
ATOM 1798 C C . ALA A 1 226 ? 48.916 13.182 -54.139 1.00 65.69 226 ALA A C 1
ATOM 1800 O O . ALA A 1 226 ? 48.659 13.693 -53.047 1.00 65.69 226 ALA A O 1
ATOM 1801 N N . GLN A 1 227 ? 48.107 12.265 -54.684 1.00 60.81 227 GLN A N 1
ATOM 1802 C CA . GLN A 1 227 ? 46.854 11.839 -54.044 1.00 60.81 227 GLN A CA 1
ATOM 1803 C C . GLN A 1 227 ? 47.081 11.088 -52.720 1.00 60.81 227 GLN A C 1
ATOM 1805 O O . GLN A 1 227 ? 46.368 11.339 -51.742 1.00 60.81 227 GLN A O 1
ATOM 1810 N N . ARG A 1 228 ? 48.108 10.229 -52.637 1.00 60.50 228 ARG A N 1
ATOM 1811 C CA . ARG A 1 228 ? 48.471 9.536 -51.383 1.00 60.50 228 ARG A CA 1
ATOM 1812 C C . ARG A 1 228 ? 48.916 10.514 -50.292 1.00 60.50 228 ARG A C 1
ATOM 1814 O O . ARG A 1 228 ? 48.527 10.343 -49.138 1.00 60.50 228 ARG A O 1
ATOM 1821 N N . SER A 1 229 ? 49.634 11.577 -50.655 1.00 59.16 229 SER A N 1
ATOM 1822 C CA . SER A 1 229 ? 50.040 12.632 -49.715 1.00 59.16 229 SER A CA 1
ATOM 1823 C C . SER A 1 229 ? 48.847 13.430 -49.169 1.00 59.16 229 SER A C 1
ATOM 1825 O O . SER A 1 229 ? 48.818 13.753 -47.984 1.00 59.16 229 SER A O 1
ATOM 1827 N N . THR A 1 230 ? 47.812 13.684 -49.980 1.00 54.66 230 THR A N 1
ATOM 1828 C CA . THR A 1 230 ? 46.588 14.371 -49.511 1.00 54.66 230 THR A CA 1
ATOM 1829 C C . THR A 1 230 ? 45.679 13.486 -48.648 1.00 54.66 230 THR A C 1
ATOM 1831 O O . THR A 1 230 ? 45.071 13.972 -47.697 1.00 54.66 230 THR A O 1
ATOM 1834 N N . SER A 1 231 ? 45.648 12.172 -48.904 1.00 43.19 231 SER A N 1
ATOM 1835 C CA . SER A 1 231 ? 44.924 11.195 -48.076 1.00 43.19 231 SER A CA 1
ATOM 1836 C C . SER A 1 231 ? 45.543 11.027 -46.683 1.00 43.19 231 SER A C 1
ATOM 1838 O O . SER A 1 231 ? 44.815 10.756 -45.731 1.00 43.19 231 SER A O 1
ATOM 1840 N N . SER A 1 232 ? 46.861 11.206 -46.539 1.00 47.09 232 SER A N 1
ATOM 1841 C CA . SER A 1 232 ? 47.547 11.124 -45.241 1.00 47.09 232 SER A CA 1
ATOM 1842 C C . SER A 1 232 ? 47.268 12.328 -44.329 1.00 47.09 232 SER A C 1
ATOM 1844 O O . SER A 1 232 ? 47.438 12.213 -43.117 1.00 47.09 232 SER A O 1
ATOM 1846 N N . HIS A 1 233 ? 46.822 13.469 -44.869 1.00 43.34 233 HIS A N 1
ATOM 1847 C CA . HIS A 1 233 ? 46.500 14.660 -44.073 1.00 43.34 233 HIS A CA 1
ATOM 1848 C C . HIS A 1 233 ? 45.037 14.737 -43.609 1.00 43.34 233 HIS A C 1
ATOM 1850 O O . HIS A 1 233 ? 44.743 15.476 -42.672 1.00 43.34 233 HIS A O 1
ATOM 1856 N N . ALA A 1 234 ? 44.130 13.937 -44.178 1.00 41.12 234 ALA A N 1
ATOM 1857 C CA . ALA A 1 234 ? 42.725 13.888 -43.758 1.00 41.12 234 ALA A CA 1
ATOM 1858 C C . ALA A 1 234 ? 42.479 13.046 -42.483 1.00 41.12 234 ALA A C 1
ATOM 1860 O O . ALA A 1 234 ? 41.365 13.025 -41.968 1.00 41.12 234 ALA A O 1
ATOM 1861 N N . SER A 1 235 ? 43.514 12.387 -41.945 1.00 38.25 235 SER A N 1
ATOM 1862 C CA . SER A 1 235 ? 43.470 11.628 -40.684 1.00 38.25 235 SER A CA 1
ATOM 1863 C C . SER A 1 235 ? 44.114 12.388 -39.512 1.00 38.25 235 SER A C 1
ATOM 1865 O O . SER A 1 235 ? 44.728 11.789 -38.632 1.00 38.25 235 SER A O 1
ATOM 1867 N N . MET A 1 236 ? 43.988 13.717 -39.479 1.00 38.25 236 MET A N 1
ATOM 1868 C CA . MET A 1 236 ? 44.192 14.504 -38.258 1.00 38.25 236 MET A CA 1
ATOM 1869 C C . MET A 1 236 ? 42.831 14.679 -37.579 1.00 38.25 236 MET A C 1
ATOM 1871 O O . MET A 1 236 ? 42.039 15.554 -37.920 1.00 38.25 236 MET A O 1
ATOM 1875 N N . ARG A 1 237 ? 42.555 13.784 -36.629 1.00 43.09 237 ARG A N 1
ATOM 1876 C CA . ARG A 1 237 ? 41.457 13.878 -35.659 1.00 43.09 237 ARG A CA 1
ATOM 1877 C C . ARG A 1 237 ? 41.510 15.269 -34.995 1.00 43.09 237 ARG A C 1
ATOM 1879 O O . ARG A 1 237 ? 42.595 15.652 -34.554 1.00 43.09 237 ARG A O 1
ATOM 1886 N N . PRO A 1 238 ? 40.409 16.037 -34.903 1.00 42.00 238 PRO A N 1
ATOM 1887 C CA . PRO A 1 238 ? 40.441 17.296 -34.168 1.00 42.00 238 PRO A CA 1
ATOM 1888 C C . PRO A 1 238 ? 40.788 17.012 -32.694 1.00 42.00 238 PRO A C 1
ATOM 1890 O O . PRO A 1 238 ? 40.317 16.007 -32.147 1.00 42.00 238 PRO A O 1
ATOM 1893 N N . PRO A 1 239 ? 41.615 17.845 -32.037 1.00 43.12 239 PRO A N 1
ATOM 1894 C CA . PRO A 1 239 ? 41.849 17.710 -30.608 1.00 43.12 239 PRO A CA 1
ATOM 1895 C C . PRO A 1 239 ? 40.526 17.934 -29.865 1.00 43.12 239 PRO A C 1
ATOM 1897 O O . PRO A 1 239 ? 39.777 18.860 -30.176 1.00 43.12 239 PRO A O 1
ATOM 1900 N N . ALA A 1 240 ? 40.232 17.060 -28.903 1.00 41.09 240 ALA A N 1
ATOM 1901 C CA . ALA A 1 240 ? 39.064 17.175 -28.039 1.00 41.09 240 ALA A CA 1
ATOM 1902 C C . ALA A 1 240 ? 39.026 18.554 -27.344 1.00 41.09 240 ALA A C 1
ATOM 1904 O O . ALA A 1 240 ? 40.087 19.066 -26.966 1.00 41.09 240 ALA A O 1
ATOM 1905 N N . PRO A 1 241 ? 37.841 19.159 -27.140 1.00 40.53 241 PRO A N 1
ATOM 1906 C CA . PRO A 1 241 ? 37.734 20.366 -26.336 1.00 40.53 241 PRO A CA 1
ATOM 1907 C C . PRO A 1 241 ? 38.209 20.063 -24.912 1.00 40.53 241 PRO A C 1
ATOM 1909 O O . PRO A 1 241 ? 37.724 19.142 -24.255 1.00 40.53 241 PRO A O 1
ATOM 1912 N N . ARG A 1 242 ? 39.194 20.841 -24.452 1.00 39.12 242 ARG A N 1
ATOM 1913 C CA . ARG A 1 242 ? 39.632 20.860 -23.058 1.00 39.12 242 ARG A CA 1
ATOM 1914 C C . ARG A 1 242 ? 38.441 21.276 -22.197 1.00 39.12 242 ARG A C 1
ATOM 1916 O O . ARG A 1 242 ? 37.954 22.396 -22.327 1.00 39.12 242 ARG A O 1
ATOM 1923 N N . LEU A 1 243 ? 38.001 20.369 -21.330 1.00 40.28 243 LEU A N 1
ATOM 1924 C CA . LEU A 1 243 ? 37.198 20.701 -20.161 1.00 40.28 243 LEU A CA 1
ATOM 1925 C C . LEU A 1 243 ? 37.945 21.784 -19.376 1.00 40.28 243 LEU A C 1
ATOM 1927 O O . LEU A 1 243 ? 39.084 21.581 -18.953 1.00 40.28 243 LEU A O 1
ATOM 1931 N N . ALA A 1 244 ? 37.313 22.947 -19.248 1.00 36.91 244 ALA A N 1
ATOM 1932 C CA . ALA A 1 244 ? 37.709 23.962 -18.295 1.00 36.91 244 ALA A CA 1
ATOM 1933 C C . ALA A 1 244 ? 37.474 23.385 -16.896 1.00 36.91 244 ALA A C 1
ATOM 1935 O O . ALA A 1 244 ? 36.338 23.103 -16.520 1.00 36.91 244 ALA A O 1
ATOM 1936 N N . ALA A 1 245 ? 38.565 23.151 -16.173 1.00 40.47 245 ALA A N 1
ATOM 1937 C CA . ALA A 1 245 ? 38.528 22.945 -14.740 1.00 40.47 245 ALA A CA 1
ATOM 1938 C C . ALA A 1 245 ? 38.326 24.304 -14.059 1.00 40.47 245 ALA A C 1
ATOM 1940 O O . ALA A 1 245 ? 38.985 25.287 -14.411 1.00 40.47 245 ALA A O 1
ATOM 1941 N N . ASP A 1 246 ? 37.403 24.316 -13.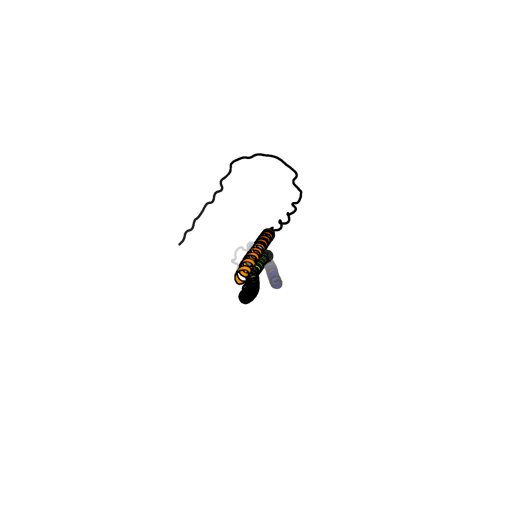104 1.00 40.12 246 ASP A N 1
ATOM 1942 C CA . ASP A 1 246 ? 37.255 25.328 -12.062 1.00 40.12 246 ASP A CA 1
ATOM 1943 C C . ASP A 1 246 ? 38.601 25.617 -11.369 1.00 40.12 246 ASP A C 1
ATOM 1945 O O . ASP A 1 246 ? 39.368 24.680 -11.116 1.00 40.12 246 ASP A O 1
ATOM 1949 N N . PRO A 1 247 ? 38.908 26.877 -11.015 1.00 42.38 247 PRO A N 1
ATOM 1950 C CA . PRO A 1 247 ? 40.066 27.205 -10.203 1.00 42.38 247 PRO A CA 1
ATOM 1951 C C . PRO A 1 247 ? 39.679 27.194 -8.720 1.00 42.38 247 PRO A C 1
ATOM 1953 O O . PRO A 1 247 ? 38.811 27.952 -8.290 1.00 42.38 247 PRO A O 1
ATOM 1956 N N . GLY A 1 248 ? 40.353 26.374 -7.914 1.00 32.72 248 GLY A N 1
ATOM 1957 C CA . GLY A 1 248 ? 40.103 26.373 -6.475 1.00 32.72 248 GLY A CA 1
ATOM 1958 C C . GLY A 1 248 ? 40.932 25.394 -5.658 1.00 32.72 248 GLY A C 1
ATOM 1959 O O . GLY A 1 248 ? 40.373 24.723 -4.801 1.00 32.72 248 GLY A O 1
ATOM 1960 N N . GLU A 1 249 ? 42.245 25.310 -5.890 1.00 38.19 249 GLU A N 1
ATOM 1961 C CA . GLU A 1 249 ? 43.162 24.811 -4.859 1.00 38.19 249 GLU A CA 1
ATOM 1962 C C . GLU A 1 249 ? 43.748 25.999 -4.090 1.00 38.19 249 GLU A C 1
ATOM 1964 O O . GLU A 1 249 ? 44.469 26.826 -4.647 1.00 38.19 249 GLU A O 1
ATOM 1969 N N . ALA A 1 250 ? 43.447 26.049 -2.794 1.00 36.56 250 ALA A N 1
ATOM 1970 C CA . ALA A 1 250 ? 44.273 26.696 -1.790 1.00 36.56 250 ALA A CA 1
ATOM 1971 C C . ALA A 1 250 ? 44.599 25.644 -0.719 1.00 36.56 250 ALA A C 1
ATOM 1973 O O . ALA A 1 250 ? 43.720 25.183 0.002 1.00 36.56 250 ALA A O 1
ATOM 1974 N N . GLU A 1 251 ? 45.864 25.224 -0.733 1.00 40.03 251 GLU A N 1
ATOM 1975 C CA . GLU A 1 251 ? 46.740 24.924 0.405 1.00 40.03 251 GLU A CA 1
ATOM 1976 C C . GLU A 1 251 ? 46.117 24.372 1.705 1.00 40.03 251 GLU A C 1
ATOM 1978 O O . GLU A 1 251 ? 45.413 25.080 2.416 1.00 40.03 251 GLU A O 1
ATOM 1983 N N . SER A 1 252 ? 46.549 23.174 2.124 1.00 36.41 252 SER A N 1
ATOM 1984 C CA . SER A 1 252 ? 47.325 23.022 3.372 1.00 36.41 252 SER A CA 1
ATOM 1985 C C . SER A 1 252 ? 47.814 21.577 3.581 1.00 36.41 252 SER A C 1
ATOM 1987 O O . SER A 1 252 ? 47.049 20.657 3.843 1.00 36.41 252 SER A O 1
ATOM 1989 N N . SER A 1 253 ? 49.124 21.411 3.402 1.00 40.06 253 SER A N 1
ATOM 1990 C CA . SER A 1 253 ? 50.106 20.777 4.292 1.00 40.06 253 SER A CA 1
ATOM 1991 C C . SER A 1 253 ? 49.713 19.711 5.334 1.00 40.06 253 SER A C 1
ATOM 1993 O O . SER A 1 253 ? 48.864 19.927 6.190 1.00 40.06 253 SER A O 1
ATOM 1995 N N . HIS A 1 254 ? 50.607 18.706 5.396 1.00 38.03 254 HIS A N 1
ATOM 1996 C CA . HIS A 1 254 ? 50.990 17.876 6.556 1.00 38.03 254 HIS A CA 1
ATOM 1997 C C . HIS A 1 254 ? 49.975 16.833 7.050 1.00 38.03 254 HIS A C 1
ATOM 1999 O O . HIS A 1 254 ? 48.781 17.048 7.026 1.00 38.03 254 HIS A O 1
ATOM 2005 N N . GLN A 1 255 ? 50.338 15.691 7.631 1.00 43.41 255 GLN A N 1
ATOM 2006 C CA . GLN A 1 255 ? 51.519 14.826 7.737 1.00 43.41 255 GLN A CA 1
ATOM 2007 C C . GLN A 1 255 ? 50.994 13.628 8.580 1.00 43.41 255 GLN A C 1
ATOM 2009 O O . GLN A 1 255 ? 50.048 13.797 9.340 1.00 43.41 255 GLN A O 1
ATOM 2014 N N . GLN A 1 256 ? 51.669 12.475 8.523 1.00 36.38 256 GLN A N 1
ATOM 2015 C CA . GLN A 1 256 ? 51.644 11.378 9.521 1.00 36.38 256 GLN A CA 1
ATOM 2016 C C . GLN A 1 256 ? 50.638 10.209 9.363 1.00 36.38 256 GLN A C 1
ATOM 2018 O O . GLN A 1 256 ? 49.432 10.318 9.545 1.00 36.38 256 GLN A O 1
ATOM 2023 N N . ARG A 1 257 ? 51.240 9.032 9.112 1.00 44.34 257 ARG A N 1
ATOM 2024 C CA . ARG A 1 257 ? 50.860 7.682 9.598 1.00 44.34 257 ARG A CA 1
ATOM 2025 C C . ARG A 1 257 ? 50.649 7.676 11.130 1.00 44.34 257 ARG A C 1
ATOM 2027 O O . ARG A 1 257 ? 51.310 8.481 11.784 1.00 44.34 257 ARG A O 1
ATOM 2034 N N . PRO A 1 258 ? 49.835 6.769 11.721 1.00 52.53 258 PRO A N 1
ATOM 2035 C CA . PRO A 1 258 ? 50.183 5.344 11.989 1.00 52.53 258 PRO A CA 1
ATOM 2036 C C . PRO A 1 258 ? 49.042 4.369 11.592 1.00 52.53 258 PRO A C 1
ATOM 2038 O O . PRO A 1 258 ? 47.933 4.806 11.330 1.00 52.53 258 PRO A O 1
ATOM 2041 N N . ALA A 1 259 ? 49.262 3.093 11.250 1.00 45.28 259 ALA A N 1
ATOM 2042 C CA . ALA A 1 259 ? 49.666 1.917 12.044 1.00 45.28 259 ALA A CA 1
ATOM 2043 C C . ALA A 1 259 ? 48.655 1.477 13.132 1.00 45.28 259 ALA A C 1
ATOM 2045 O O . ALA A 1 259 ? 48.485 2.170 14.124 1.00 45.28 259 ALA A O 1
ATOM 2046 N N . GLU A 1 260 ? 48.087 0.285 12.891 1.00 47.91 260 GLU A N 1
ATOM 2047 C CA . GLU A 1 260 ? 47.623 -0.770 13.816 1.00 47.91 260 GLU A CA 1
ATOM 2048 C C . GLU A 1 260 ? 46.555 -0.491 14.892 1.00 47.91 260 GLU A C 1
ATOM 2050 O O . GLU A 1 260 ? 46.696 0.379 15.743 1.00 47.91 260 GLU A O 1
ATOM 2055 N N . GLY A 1 261 ? 45.569 -1.401 14.950 1.00 44.25 261 GLY A N 1
ATOM 2056 C CA . GLY A 1 261 ? 44.983 -1.858 16.215 1.00 44.25 261 GLY A CA 1
ATOM 2057 C C . GLY A 1 261 ? 43.457 -1.787 16.327 1.00 44.25 261 GLY A C 1
ATOM 2058 O O . GLY A 1 261 ? 42.882 -0.706 16.330 1.00 44.25 261 GLY A O 1
ATOM 2059 N N . GLY A 1 262 ? 42.835 -2.951 16.546 1.00 37.22 262 GLY A N 1
ATOM 2060 C CA . GLY A 1 262 ? 41.464 -3.108 17.052 1.00 37.22 262 GLY A CA 1
ATOM 2061 C C . GLY A 1 262 ? 40.484 -3.601 15.984 1.00 37.22 262 GLY A C 1
ATOM 2062 O O . GLY A 1 262 ? 40.451 -3.079 14.881 1.00 37.22 262 GLY A O 1
ATOM 2063 N N . GLY A 1 263 ? 39.659 -4.612 16.212 1.00 39.53 263 GLY A N 1
ATOM 2064 C CA . GLY A 1 263 ? 39.365 -5.368 17.420 1.00 39.53 263 GLY A CA 1
ATOM 2065 C C . GLY A 1 263 ? 38.199 -6.310 17.111 1.00 39.53 263 GLY A C 1
ATOM 2066 O O . GLY A 1 263 ? 37.472 -6.103 16.141 1.00 39.53 263 GLY A O 1
ATOM 2067 N N . GLU A 1 264 ? 38.099 -7.359 17.918 1.00 49.56 264 GLU A N 1
ATOM 2068 C CA . GLU A 1 264 ? 36.994 -8.313 18.034 1.00 49.56 264 GLU A CA 1
ATOM 2069 C C . GLU A 1 264 ? 35.602 -7.774 17.690 1.00 49.56 264 GLU A C 1
ATOM 2071 O O . GLU A 1 264 ? 35.204 -6.704 18.149 1.00 49.56 264 GLU A O 1
ATOM 2076 N N . SER A 1 265 ? 34.807 -8.601 17.009 1.00 50.25 265 SER A N 1
ATOM 2077 C CA . SER A 1 265 ? 33.384 -8.754 17.319 1.00 50.25 265 SER A CA 1
ATOM 2078 C C . SER A 1 265 ? 32.902 -10.135 16.882 1.00 50.25 265 SER A C 1
ATOM 2080 O O . SER A 1 265 ? 32.976 -10.501 15.709 1.00 50.25 265 SER A O 1
ATOM 2082 N N . ASP A 1 266 ? 32.439 -10.874 17.883 1.00 49.47 266 ASP A N 1
ATOM 2083 C CA . ASP A 1 266 ? 31.787 -12.174 17.855 1.00 49.47 266 ASP A CA 1
ATOM 2084 C C . ASP A 1 266 ? 30.613 -12.286 16.868 1.00 49.47 266 ASP A C 1
ATOM 2086 O O . ASP A 1 266 ? 29.792 -11.378 16.734 1.00 49.47 266 ASP A O 1
ATOM 2090 N N . GLN A 1 267 ? 30.450 -13.481 16.297 1.00 53.84 267 GLN A N 1
ATOM 2091 C CA . GLN A 1 267 ? 29.160 -14.003 15.840 1.00 53.84 267 GLN A CA 1
ATOM 2092 C C . GLN A 1 267 ? 29.022 -15.462 16.296 1.00 53.84 267 GLN A C 1
ATOM 2094 O O . GLN A 1 267 ? 29.878 -16.278 15.948 1.00 53.84 267 GLN A O 1
ATOM 2099 N N . PRO A 1 268 ? 27.959 -15.829 17.035 1.00 59.47 268 PRO A N 1
ATOM 2100 C CA . PRO A 1 268 ? 27.597 -17.222 17.234 1.00 59.47 268 PRO A CA 1
ATOM 2101 C C . PRO A 1 268 ? 26.362 -17.638 16.417 1.00 59.47 268 PRO A C 1
ATOM 2103 O O . PRO A 1 268 ? 25.520 -16.821 16.053 1.00 59.47 268 PRO A O 1
ATOM 2106 N N . ALA A 1 269 ? 26.245 -18.965 16.298 1.00 45.47 269 ALA A N 1
ATOM 2107 C CA . ALA A 1 269 ? 25.038 -19.767 16.082 1.00 45.47 269 ALA A CA 1
ATOM 2108 C C . ALA A 1 269 ? 24.547 -19.980 14.636 1.00 45.47 269 ALA A C 1
ATOM 2110 O O . ALA A 1 269 ? 23.559 -19.396 14.203 1.00 45.47 269 ALA A O 1
ATOM 2111 N N . GLU A 1 270 ? 25.127 -20.982 13.966 1.00 49.09 270 GLU A N 1
ATOM 2112 C CA . GLU A 1 270 ? 24.348 -21.855 13.080 1.00 49.09 270 GLU A CA 1
ATOM 2113 C C . GLU A 1 270 ? 23.877 -23.078 13.875 1.00 49.09 270 GLU A C 1
ATOM 2115 O O . GLU A 1 270 ? 24.657 -23.946 14.270 1.00 49.09 270 GLU A O 1
ATOM 2120 N N . GLY A 1 271 ? 22.574 -23.103 14.146 1.00 54.72 271 GLY A N 1
ATOM 2121 C CA . GLY A 1 271 ? 21.836 -24.249 14.646 1.00 54.72 271 GLY A CA 1
ATOM 2122 C C . GLY A 1 271 ? 20.602 -24.455 13.774 1.00 54.72 271 GLY A C 1
ATOM 2123 O O . GLY A 1 271 ? 19.667 -23.664 13.826 1.00 54.72 271 GLY A O 1
ATOM 2124 N N . GLY A 1 272 ? 20.617 -25.526 12.989 1.00 51.34 272 GLY A N 1
ATOM 2125 C CA . GLY A 1 272 ? 19.493 -26.076 12.232 1.00 51.34 272 GLY A CA 1
ATOM 2126 C C . GLY A 1 272 ? 19.990 -27.384 11.608 1.00 51.34 272 GLY A C 1
ATOM 2127 O O . GLY A 1 272 ? 20.934 -27.353 10.837 1.00 51.34 272 GLY A O 1
ATOM 2128 N N . GLY A 1 273 ? 19.543 -28.584 11.973 1.00 53.31 273 GLY A N 1
ATOM 2129 C CA . GLY A 1 273 ? 18.273 -28.949 12.586 1.00 53.31 273 GLY A CA 1
ATOM 2130 C C . GLY A 1 273 ? 17.228 -29.197 11.504 1.00 53.31 273 GLY A C 1
ATOM 2131 O O . GLY A 1 273 ? 16.214 -28.512 11.487 1.00 53.31 273 GLY A O 1
ATOM 2132 N N . GLU A 1 274 ? 17.495 -30.137 10.595 1.00 57.81 274 GLU A N 1
ATOM 2133 C CA . GLU A 1 274 ? 16.491 -30.671 9.672 1.00 57.81 274 GLU A CA 1
ATOM 2134 C C . GLU A 1 274 ? 15.987 -32.022 10.194 1.00 57.81 274 GLU A C 1
ATOM 2136 O O . GLU A 1 274 ? 16.772 -32.914 10.535 1.00 57.81 274 GLU A O 1
ATOM 2141 N N . CYS A 1 275 ? 14.660 -32.103 10.298 1.00 52.44 275 CYS A N 1
ATOM 2142 C CA . CYS A 1 275 ? 13.867 -33.323 10.386 1.00 52.44 275 CYS A CA 1
ATOM 2143 C C . CYS A 1 275 ? 13.734 -33.972 9.005 1.00 52.44 275 CYS A C 1
ATOM 2145 O O . CYS A 1 275 ? 13.666 -33.213 8.012 1.00 52.44 275 CYS A O 1
#

Solvent-accessible surface area (backbone atoms only — not comparable to full-atom values): 16078 Å² total; per-residue (Å²): 115,66,71,66,51,52,59,48,54,51,48,53,51,50,53,50,53,50,49,53,51,44,52,51,52,39,51,51,40,49,51,53,47,51,53,48,49,51,51,50,54,51,53,60,59,59,55,67,80,70,67,82,88,71,95,68,76,82,54,72,66,61,54,52,50,52,53,52,47,52,53,39,52,52,50,39,53,50,40,51,52,53,47,53,49,53,53,47,55,52,52,56,55,52,53,53,49,53,50,56,50,51,53,51,53,52,54,50,50,53,51,51,51,54,49,52,54,50,53,50,48,66,61,46,50,60,51,55,50,49,53,50,54,51,51,52,54,51,54,50,53,50,50,52,52,51,50,54,50,64,57,48,53,60,50,53,53,51,54,52,51,51,52,51,50,51,51,51,52,51,52,49,52,51,49,54,51,51,52,52,52,50,52,55,49,50,56,49,48,52,56,48,50,52,52,24,49,77,68,75,40,51,73,62,53,54,55,55,48,51,57,53,49,59,50,49,52,50,54,51,51,54,52,55,51,53,52,55,58,56,60,66,62,74,73,66,75,78,79,76,84,78,79,81,75,83,90,83,88,78,87,81,83,87,82,84,85,82,83,88,86,87,74,91,82,90,84,87,83,94,83,82,87,83,132

Nearest PDB structures (foldseek):
  7ung-assembly1_D3  TM=4.968E-01  e=2.047E+00  Homo sapiens

Radius of gyration: 67.28 Å; Cα contacts (8 Å, |Δi|>4): 40; chains: 1; bounding box: 119×60×191 Å

Mean predicted aligned error: 19.72 Å

Secondary structure (DSSP, 8-state):
-HHHHHHHHHHHHHHHHHHHHHHHHHHHHHHHHHHHHHHHHHHHHHHTTT-SS--PPPPHHHHHHHHHHHHHHHHHHHHHHHHHHHHHHHHHHHHHHHHHHHHHHHHHHHHHHHHHHHHHHHHHHHHHHHHHHHHHHHHHHHHHHHHHHHHHHHHHHHHHHHHHHHHHHHHHHHHHHHHHHHHHHHHHHHHHHHHHHHTT-HHHHHHHHHHHHHHHHHHHHHHHHHHHHHHHHTT-PPPPPPP-PPP----------------------------

Organism: Colocasia esculenta (NCBI:txid4460)

Foldseek 3Di:
DVVVVVVLVVVLVVLVVVLVVLVVVLVVLVVVLVVLVVVLVVVVVVVVVPDDDDPDDDDPVNVVSVVVNVVSVVSNVVSVVVSVVSVVVSVVSVVVVVVVVVVVVVVVVVVVVVVVVVVVVVVVVVVVVVVVVVVVVVVVVVVVVVVVVVVVVVVVVVVVVVVVVVVVVVVVVVVVVVVVVVVVVVVVLVVQQVVCVVVVNNVVSVVVVVVVVVVVVVVVVVVVVVVVVVVVVVPPDPDDDDDDDDDDDDDDDDDDDDDDDDDDDDDDDDDDDDD

Sequence (275 aa):
MRPARDARDDLIDDLRAQLVGTQAQLAEARADLETLRAAQTIVERTDWEGASTSWSVPDPETISLCEQLAATVARVEEAQRDLSTRSGELQDALTRETDTRAELTEASQQLSELRSQVTQRDLDLPREVGELQMRLSLELRDCEQEWARWEAEPRKLVEEQDRLMQQMVQARASLITSDRMLKAAEDRYQRGRERARQQGQGSIFTESFIATSSQYERNVQEAAAAQRSTSSHASMRPPAPRLAADPGEAESSHQQRPAEGGGESDQPAEGGGEC

pLDDT: mean 75.14, std 17.89, range [32.72, 97.81]